Protein AF-A0A3L7AC80-F1 (afdb_monomer)

Foldseek 3Di:
DDDDDDDDDDDDDDPPPPPDPDPPPCVVVVVVVCVPCQADPVRHGPPPDDDPDPDCVCVVPPQAFDPQLVVQLVCLLVVNHDPLSNLVCQLFAWKWQWWAWDQADFDAPPVRDTDSPDRDGDRDWDQAPVRFTEGEMERGPVLVCVVPVRTDTDIDGLLVVLVVCVVVVGQWYWYSPPDSSIAIDGNLSSVCSNVVHRADQLQRDVVSVVLLVVLCPPPPQFDDWHWDQQCSSRRPPGFGIEIETEGEPDDDPVNVVVSVVSSVVSLCVDPCNVNRGRGYDYHYDYDD

Secondary structure (DSSP, 8-state):
-----------------------TT-HHHHHHHHTT--B-TTS-B-TT-------GGGTT--SPPPHHHHHHHHHHHTTSS-HHHHHHHHHHSEEEEEEEEE---EEEPTTS-EEE---EEEEPPEE-TTS-EEEEEBSSHHHHHHH-TT-EEEEEEHHHHHHHHHHTT-SEEEETTTSTT-EEEEHHHHHHHHTTPPP--TTT-HHHHHHHHHHHTT-TTEEEEEEEES-TTSSSSS-SEEEEEEE-TT--HHHHHHHHHHHHHHHHH-HHHHHH-S-EEEEEEE--

Radius of gyration: 33.2 Å; Cα contacts (8 Å, |Δi|>4): 431; chains: 1; bounding box: 83×42×127 Å

Structure (mmCIF, N/CA/C/O backbone):
data_AF-A0A3L7AC80-F1
#
_entry.id   AF-A0A3L7AC80-F1
#
loop_
_atom_site.group_PDB
_atom_site.id
_atom_site.type_symbol
_atom_site.label_atom_id
_atom_site.label_alt_id
_atom_site.label_comp_id
_atom_site.label_asym_id
_atom_site.label_entity_id
_atom_site.label_seq_id
_atom_site.pdbx_PDB_ins_code
_atom_site.Cartn_x
_atom_site.Cartn_y
_atom_site.Cartn_z
_atom_site.occupancy
_atom_site.B_iso_or_equiv
_atom_site.auth_seq_id
_atom_site.auth_comp_id
_atom_site.auth_asym_id
_atom_site.auth_atom_id
_atom_site.pdbx_PDB_model_num
ATOM 1 N N . MET A 1 1 ? 39.416 13.971 -93.926 1.00 36.38 1 MET A N 1
ATOM 2 C CA . MET A 1 1 ? 40.242 15.170 -93.686 1.00 36.38 1 MET A CA 1
ATOM 3 C C . MET A 1 1 ? 40.205 15.420 -92.186 1.00 36.38 1 MET A C 1
ATOM 5 O O . MET A 1 1 ? 39.154 15.810 -91.711 1.00 36.38 1 MET A O 1
ATOM 9 N N . THR A 1 2 ? 41.207 15.096 -91.372 1.00 37.62 2 THR A N 1
ATOM 10 C CA . THR A 1 2 ? 42.610 14.741 -91.648 1.00 37.62 2 THR A CA 1
ATOM 11 C C . THR A 1 2 ? 43.189 14.071 -90.377 1.00 37.62 2 THR A C 1
ATOM 13 O O . THR A 1 2 ? 42.918 14.576 -89.296 1.00 37.62 2 THR A O 1
ATOM 16 N N . GLU A 1 3 ? 43.870 12.922 -90.561 1.00 34.59 3 GLU A N 1
ATOM 17 C CA . GLU A 1 3 ? 45.013 12.276 -89.835 1.00 34.59 3 GLU A CA 1
ATOM 18 C C . GLU A 1 3 ? 45.054 12.252 -88.281 1.00 34.59 3 GLU A C 1
ATOM 20 O O . GLU A 1 3 ? 44.856 13.271 -87.639 1.00 34.59 3 GLU A O 1
ATOM 25 N N . HIS A 1 4 ? 45.235 11.145 -87.534 1.00 32.84 4 HIS A N 1
ATOM 26 C CA . HIS A 1 4 ? 46.109 9.940 -87.571 1.00 32.84 4 HIS A CA 1
ATOM 27 C C . HIS A 1 4 ? 47.602 10.169 -87.192 1.00 32.84 4 HIS A C 1
ATOM 29 O O . HIS A 1 4 ? 48.405 10.389 -88.085 1.00 32.84 4 HIS A O 1
ATOM 35 N N . THR A 1 5 ? 47.906 10.057 -85.872 1.00 37.25 5 THR A N 1
ATOM 36 C CA . THR A 1 5 ? 49.032 9.348 -85.153 1.00 37.25 5 THR A CA 1
ATOM 37 C C . THR A 1 5 ? 50.514 9.519 -85.586 1.00 37.25 5 THR A C 1
ATOM 39 O O . THR A 1 5 ? 50.761 10.054 -86.657 1.00 37.25 5 THR A O 1
ATOM 42 N N . PRO A 1 6 ? 51.548 8.960 -84.886 1.00 55.88 6 PRO A N 1
ATOM 43 C CA . PRO A 1 6 ? 51.758 8.540 -83.471 1.00 55.88 6 PRO A CA 1
ATOM 44 C C . PRO A 1 6 ? 53.151 8.960 -82.883 1.00 55.88 6 PRO A C 1
ATOM 46 O O . PRO A 1 6 ? 54.027 9.375 -83.633 1.00 55.88 6 PRO A O 1
ATOM 49 N N . ASN A 1 7 ? 53.406 8.777 -81.571 1.00 32.59 7 ASN A N 1
ATOM 50 C CA . ASN A 1 7 ? 54.601 8.056 -81.054 1.00 32.59 7 ASN A CA 1
ATOM 51 C C . ASN A 1 7 ? 54.624 7.925 -79.510 1.00 32.59 7 ASN A C 1
ATOM 53 O O . ASN A 1 7 ? 54.640 8.922 -78.793 1.00 32.59 7 ASN A O 1
ATOM 57 N N . ASP A 1 8 ? 54.682 6.675 -79.046 1.00 39.09 8 ASP A N 1
ATOM 58 C CA . ASP A 1 8 ? 55.269 6.190 -77.773 1.00 39.09 8 ASP A CA 1
ATOM 59 C C . ASP A 1 8 ? 56.814 6.044 -77.988 1.00 39.09 8 ASP A C 1
ATOM 61 O O . ASP A 1 8 ? 57.225 6.245 -79.138 1.00 39.09 8 ASP A O 1
ATOM 65 N N . PRO A 1 9 ? 57.718 5.631 -77.055 1.00 48.25 9 PRO A N 1
ATOM 66 C CA . PRO A 1 9 ? 57.571 5.200 -75.653 1.00 48.25 9 PRO A CA 1
ATOM 67 C C . PRO A 1 9 ? 58.663 5.734 -74.677 1.00 48.25 9 PRO A C 1
ATOM 69 O O . PRO A 1 9 ? 59.663 6.301 -75.100 1.00 48.25 9 PRO A O 1
ATOM 72 N N . HIS A 1 10 ? 58.497 5.529 -73.360 1.00 31.22 10 HIS A N 1
ATOM 73 C CA . HIS A 1 10 ? 59.519 4.984 -72.430 1.00 31.22 10 HIS A CA 1
ATOM 74 C C . HIS A 1 10 ? 59.097 5.100 -70.945 1.00 31.22 10 HIS A C 1
ATOM 76 O O . HIS A 1 10 ? 59.025 6.181 -70.376 1.00 31.22 10 HIS A O 1
ATOM 82 N N . ALA A 1 11 ? 58.868 3.925 -70.346 1.00 33.91 11 ALA A N 1
ATOM 83 C CA . ALA A 1 11 ? 59.250 3.467 -69.003 1.00 33.91 11 ALA A CA 1
ATOM 84 C C . ALA A 1 11 ? 59.283 4.461 -67.816 1.00 33.91 11 ALA A C 1
ATOM 86 O O . ALA A 1 11 ? 60.175 5.290 -67.707 1.00 33.91 11 ALA A O 1
ATOM 87 N N . HIS A 1 12 ? 58.458 4.200 -66.797 1.00 34.38 12 HIS A N 1
ATOM 88 C CA . HIS A 1 12 ? 58.916 3.477 -65.600 1.00 34.38 12 HIS A CA 1
ATOM 89 C C . HIS A 1 12 ? 57.726 3.120 -64.701 1.00 34.38 12 HIS A C 1
ATOM 91 O O . HIS A 1 12 ? 57.021 3.986 -64.191 1.00 34.38 12 HIS A O 1
ATOM 97 N N . GLY A 1 13 ? 57.520 1.817 -64.501 1.00 43.16 13 GLY A N 1
ATOM 98 C CA . GLY A 1 13 ? 56.654 1.311 -63.448 1.00 43.16 13 GLY A CA 1
ATOM 99 C C . GLY A 1 13 ? 57.267 1.617 -62.086 1.00 43.16 13 GLY A C 1
ATOM 100 O O . GLY A 1 13 ? 58.391 1.208 -61.804 1.00 43.16 13 GLY A O 1
ATOM 101 N N . ALA A 1 14 ? 56.511 2.311 -61.246 1.00 38.78 14 ALA A N 1
ATOM 102 C CA . ALA A 1 14 ? 56.711 2.314 -59.810 1.00 38.78 14 ALA A CA 1
ATOM 103 C C . ALA A 1 14 ? 55.496 1.607 -59.212 1.00 38.78 14 ALA A C 1
ATOM 105 O O . ALA A 1 14 ? 54.388 2.142 -59.213 1.00 38.78 14 ALA A O 1
ATOM 106 N N . GLY A 1 15 ? 55.701 0.364 -58.774 1.00 35.81 15 GLY A N 1
ATOM 107 C CA . GLY A 1 15 ? 54.738 -0.322 -57.930 1.00 35.81 15 GLY A CA 1
ATOM 108 C C . GLY A 1 15 ? 54.521 0.522 -56.683 1.00 35.81 15 GLY A C 1
ATOM 109 O O . GLY A 1 15 ? 55.461 0.780 -55.933 1.00 35.81 15 GLY A O 1
ATOM 110 N N . CYS A 1 16 ? 53.294 0.987 -56.480 1.00 34.41 16 CYS A N 1
ATOM 111 C CA . CYS A 1 16 ? 52.895 1.520 -55.194 1.00 34.41 16 CYS A CA 1
ATOM 112 C C . CYS A 1 16 ? 52.786 0.332 -54.240 1.00 34.41 16 CYS A C 1
ATOM 114 O O . CYS A 1 16 ? 51.741 -0.309 -54.158 1.00 34.41 16 CYS A O 1
ATOM 116 N N . ASP A 1 17 ? 53.883 0.032 -53.550 1.00 43.31 17 ASP A N 1
ATOM 117 C CA . ASP A 1 17 ? 53.873 -0.778 -52.341 1.00 43.31 17 ASP A CA 1
ATOM 118 C C . ASP A 1 17 ? 52.931 -0.084 -51.349 1.00 43.31 17 ASP A C 1
ATOM 120 O O . ASP A 1 17 ? 53.251 0.957 -50.769 1.00 43.31 17 ASP A O 1
ATOM 124 N N . HIS A 1 18 ? 51.697 -0.579 -51.247 1.00 41.56 18 HIS A N 1
ATOM 125 C CA . HIS A 1 18 ? 50.773 -0.180 -50.194 1.00 41.56 18 HIS A CA 1
ATOM 126 C C . HIS A 1 18 ? 51.260 -0.851 -48.916 1.00 41.56 18 HIS A C 1
ATOM 128 O O . HIS A 1 18 ? 50.701 -1.851 -48.466 1.00 41.56 18 HIS A O 1
ATOM 134 N N . GLY A 1 19 ? 52.343 -0.295 -48.366 1.00 42.69 19 GLY A N 1
ATOM 135 C CA . GLY A 1 19 ? 52.838 -0.631 -47.047 1.00 42.69 19 GLY A CA 1
ATOM 136 C C . GLY A 1 19 ? 51.660 -0.615 -46.085 1.00 42.69 19 GLY A C 1
ATOM 137 O O . GLY A 1 19 ? 50.973 0.398 -45.936 1.00 42.69 19 GLY A O 1
ATOM 138 N N . THR A 1 20 ? 51.387 -1.781 -45.507 1.00 56.47 20 THR A N 1
ATOM 139 C CA . THR A 1 20 ? 50.324 -1.992 -44.526 1.00 56.47 20 THR A CA 1
ATOM 140 C C . THR A 1 20 ? 50.342 -0.837 -43.518 1.00 56.47 20 THR A C 1
ATOM 142 O O . THR A 1 20 ? 51.410 -0.575 -42.958 1.00 56.47 20 THR A O 1
ATOM 145 N N . PRO A 1 21 ? 49.216 -0.135 -43.271 1.00 58.47 21 PRO A N 1
ATOM 146 C CA . PRO A 1 21 ? 49.204 0.939 -42.291 1.00 58.47 21 PRO A CA 1
ATOM 147 C C . PRO A 1 21 ? 49.684 0.371 -40.957 1.00 58.47 21 PRO A C 1
ATOM 149 O O . PRO A 1 21 ? 49.162 -0.655 -40.507 1.00 58.47 21 PRO A O 1
ATOM 152 N N . ALA A 1 22 ? 50.698 1.004 -40.364 1.00 61.78 22 ALA A N 1
ATOM 153 C CA . ALA A 1 22 ? 51.173 0.640 -39.039 1.00 61.78 22 ALA A CA 1
ATOM 154 C C . ALA A 1 22 ? 49.979 0.628 -38.071 1.00 61.78 22 ALA A C 1
ATOM 156 O O . ALA A 1 22 ? 49.109 1.495 -38.147 1.00 61.78 22 ALA A O 1
ATOM 157 N N . ASP A 1 23 ? 49.930 -0.377 -37.198 1.00 58.03 23 ASP A N 1
ATOM 158 C CA . ASP A 1 23 ? 48.940 -0.527 -36.131 1.00 58.03 23 ASP A CA 1
ATOM 159 C C . ASP A 1 23 ? 49.570 -0.014 -34.824 1.00 58.03 23 ASP A C 1
ATOM 161 O O . ASP A 1 23 ? 50.080 -0.813 -34.037 1.00 58.03 23 ASP A O 1
ATOM 165 N N . PRO A 1 24 ? 49.629 1.316 -34.597 1.00 57.03 24 PRO A N 1
ATOM 166 C CA . PRO A 1 24 ? 50.360 1.907 -33.474 1.00 57.03 24 PRO A CA 1
ATOM 167 C C . PRO A 1 24 ? 49.794 1.500 -32.110 1.00 57.03 24 PRO A C 1
ATOM 169 O O . PRO A 1 24 ? 50.447 1.694 -31.091 1.00 57.03 24 PRO A O 1
ATOM 172 N N . THR A 1 25 ? 48.582 0.945 -32.081 1.00 63.84 25 THR A N 1
ATOM 173 C CA . THR A 1 25 ? 47.874 0.542 -30.862 1.00 63.84 25 THR A CA 1
ATOM 174 C C . THR A 1 25 ? 47.861 -0.981 -30.668 1.00 63.84 25 THR A C 1
ATOM 176 O O . THR A 1 25 ? 47.385 -1.459 -29.638 1.00 63.84 25 THR A O 1
ATOM 179 N N . GLY A 1 26 ? 48.371 -1.755 -31.637 1.00 62.44 26 GLY A N 1
ATOM 180 C CA . GLY A 1 26 ? 48.373 -3.221 -31.610 1.00 62.44 26 GLY A CA 1
ATOM 181 C C . GLY A 1 26 ? 46.971 -3.841 -31.596 1.00 62.44 26 GLY A C 1
ATOM 182 O O . GLY A 1 26 ? 46.802 -4.967 -31.123 1.00 62.44 26 GLY A O 1
ATOM 183 N N . ILE A 1 27 ? 45.948 -3.119 -32.060 1.00 68.25 27 ILE A N 1
ATOM 184 C CA . ILE A 1 27 ? 44.550 -3.566 -32.005 1.00 68.25 27 ILE A CA 1
ATOM 185 C C . ILE A 1 27 ? 44.343 -4.796 -32.889 1.00 68.25 27 ILE A C 1
ATOM 187 O O . ILE A 1 27 ? 43.676 -5.735 -32.465 1.00 68.25 27 ILE A O 1
ATOM 191 N N . ARG A 1 28 ? 44.957 -4.858 -34.075 1.00 69.75 28 ARG A N 1
ATOM 192 C CA . ARG A 1 28 ? 44.874 -6.035 -34.955 1.00 69.75 28 ARG A CA 1
ATOM 193 C C . ARG A 1 28 ? 45.568 -7.240 -34.336 1.00 69.75 28 ARG A C 1
ATOM 195 O O . ARG A 1 28 ? 45.041 -8.342 -34.428 1.00 69.75 28 ARG A O 1
ATOM 202 N N . ALA A 1 29 ? 46.698 -7.031 -33.661 1.00 68.06 29 ALA A N 1
ATOM 203 C CA . ALA A 1 29 ? 47.387 -8.092 -32.928 1.00 68.06 29 ALA A CA 1
ATOM 204 C C . ALA A 1 29 ? 46.554 -8.603 -31.736 1.00 68.06 29 ALA A C 1
ATOM 206 O O . ALA A 1 29 ? 46.477 -9.809 -31.520 1.00 68.06 29 ALA A O 1
ATOM 207 N N . ARG A 1 30 ? 45.866 -7.715 -31.003 1.00 63.97 30 ARG A N 1
ATOM 208 C CA . ARG A 1 30 ? 44.955 -8.094 -29.904 1.00 63.97 30 ARG A CA 1
ATOM 209 C C . ARG A 1 30 ? 43.691 -8.794 -30.404 1.00 63.97 30 ARG A C 1
ATOM 211 O O . ARG A 1 30 ? 43.281 -9.776 -29.801 1.00 63.97 30 ARG A O 1
ATOM 218 N N . ILE A 1 31 ? 43.107 -8.351 -31.518 1.00 67.44 31 ILE A N 1
ATOM 219 C CA . ILE A 1 31 ? 41.971 -9.030 -32.164 1.00 67.44 31 ILE A CA 1
ATOM 220 C C . ILE A 1 31 ? 42.392 -10.416 -32.669 1.00 67.44 31 ILE A C 1
ATOM 222 O O . ILE A 1 31 ? 41.667 -11.385 -32.465 1.00 67.44 31 ILE A O 1
ATOM 226 N N . ALA A 1 32 ? 43.582 -10.542 -33.263 1.00 68.38 32 ALA A N 1
ATOM 227 C CA . ALA A 1 32 ? 44.125 -11.836 -33.669 1.00 68.38 32 ALA A CA 1
ATOM 228 C C . ALA A 1 32 ? 44.400 -12.757 -32.466 1.00 68.38 32 ALA A C 1
ATOM 230 O O . ALA A 1 32 ? 44.138 -13.952 -32.548 1.00 68.38 32 ALA A O 1
ATOM 231 N N . ALA A 1 33 ? 44.860 -12.213 -31.334 1.00 62.38 33 ALA A N 1
ATOM 232 C CA . ALA A 1 33 ? 45.034 -12.970 -30.093 1.00 62.38 33 ALA A CA 1
ATOM 233 C C . ALA A 1 33 ? 43.696 -13.450 -29.493 1.00 62.38 33 ALA A C 1
ATOM 235 O O . ALA A 1 33 ? 43.643 -14.513 -28.882 1.00 62.38 33 ALA A O 1
ATOM 236 N N . LEU A 1 34 ? 42.606 -12.705 -29.705 1.00 62.38 34 LEU A N 1
ATOM 237 C CA . LEU A 1 34 ? 41.250 -13.093 -29.299 1.00 62.38 34 LEU A CA 1
ATOM 238 C C . LEU A 1 34 ? 40.621 -14.148 -30.225 1.00 62.38 34 LEU A C 1
ATOM 240 O O . LEU A 1 34 ? 39.708 -14.853 -29.803 1.00 62.38 34 LEU A O 1
ATOM 244 N N . ALA A 1 35 ? 41.115 -14.297 -31.460 1.00 61.12 35 ALA A N 1
ATOM 245 C CA . ALA A 1 35 ? 40.581 -15.235 -32.454 1.00 61.12 35 ALA A CA 1
ATOM 246 C C . ALA A 1 35 ? 40.768 -16.725 -32.086 1.00 61.12 35 ALA A C 1
ATOM 248 O O . ALA A 1 35 ? 40.273 -17.595 -32.797 1.00 61.12 35 ALA A O 1
ATOM 249 N N . GLY A 1 36 ? 41.454 -17.020 -30.977 1.00 62.56 36 GLY A N 1
ATOM 250 C CA . GLY A 1 36 ? 41.602 -18.357 -30.400 1.00 62.56 36 GLY A CA 1
ATOM 251 C C . GLY A 1 36 ? 41.078 -18.475 -28.969 1.00 62.56 36 GLY A C 1
ATOM 252 O O . GLY A 1 36 ? 41.436 -19.429 -28.285 1.00 62.56 36 GLY A O 1
ATOM 253 N N . ASN A 1 37 ? 40.278 -17.517 -28.486 1.00 73.75 37 ASN A N 1
ATOM 254 C CA . ASN A 1 37 ? 39.756 -17.555 -27.123 1.00 73.75 37 ASN A CA 1
ATOM 255 C C . ASN A 1 37 ? 38.645 -18.611 -26.988 1.00 73.75 37 ASN A C 1
ATOM 257 O O . ASN A 1 37 ? 37.460 -18.296 -27.052 1.00 73.75 37 ASN A O 1
ATOM 261 N N . THR A 1 38 ? 39.033 -19.880 -26.848 1.00 79.88 38 THR A N 1
ATOM 262 C CA . THR A 1 38 ? 38.129 -21.039 -26.751 1.00 79.88 38 THR A CA 1
ATOM 263 C C . THR A 1 38 ? 37.674 -21.341 -25.323 1.00 79.88 38 THR A C 1
ATOM 265 O O . THR A 1 38 ? 36.846 -22.234 -25.138 1.00 79.88 38 THR A O 1
ATOM 268 N N . ALA A 1 39 ? 38.171 -20.596 -24.332 1.00 79.50 39 ALA A N 1
ATOM 269 C CA . ALA A 1 39 ? 37.822 -20.748 -22.926 1.00 79.50 39 ALA A CA 1
ATOM 270 C C . ALA A 1 39 ? 37.653 -19.395 -22.205 1.00 79.50 39 ALA A C 1
ATOM 272 O O . ALA A 1 39 ? 38.050 -18.352 -22.728 1.00 79.50 39 ALA A O 1
ATOM 273 N N . ASP A 1 40 ? 37.012 -19.397 -21.035 1.00 80.12 40 ASP A N 1
ATOM 274 C CA . ASP A 1 40 ? 36.922 -18.230 -20.152 1.00 80.12 40 ASP A CA 1
ATOM 275 C C . ASP A 1 40 ? 38.211 -18.021 -19.333 1.00 80.12 40 ASP A C 1
ATOM 277 O O . ASP A 1 40 ? 39.173 -18.780 -19.434 1.00 80.12 40 ASP A O 1
ATOM 281 N N . SER A 1 41 ? 38.251 -16.971 -18.507 1.00 76.31 41 SER A N 1
ATOM 282 C CA . SER A 1 41 ? 39.407 -16.649 -17.655 1.00 76.31 41 SER A CA 1
ATOM 283 C C . SER A 1 41 ? 39.703 -17.686 -16.561 1.00 76.31 41 SER A C 1
ATOM 285 O O . SER A 1 41 ? 40.664 -17.510 -15.815 1.00 76.31 41 SER A O 1
ATOM 287 N N . ALA A 1 42 ? 38.878 -18.729 -16.437 1.00 71.75 42 ALA A N 1
ATOM 288 C CA . ALA A 1 42 ? 39.074 -19.877 -15.561 1.00 71.75 42 ALA A CA 1
ATOM 289 C C . ALA A 1 42 ? 39.357 -21.173 -16.357 1.00 71.75 42 ALA A C 1
ATOM 291 O O . ALA A 1 42 ? 39.152 -22.269 -15.831 1.00 71.75 42 ALA A O 1
ATOM 292 N N . ASP A 1 43 ? 39.813 -21.049 -17.613 1.00 73.12 43 ASP A N 1
ATOM 293 C CA . ASP A 1 43 ? 40.154 -22.142 -18.537 1.00 73.12 43 ASP A CA 1
ATOM 294 C C . ASP A 1 43 ? 38.981 -23.071 -18.895 1.00 73.12 43 ASP A C 1
ATOM 296 O O . ASP A 1 43 ? 39.172 -24.195 -19.368 1.00 73.12 43 ASP A O 1
ATOM 300 N N . GLN A 1 44 ? 37.739 -22.617 -18.719 1.00 74.75 44 GLN A N 1
ATOM 301 C CA . GLN A 1 44 ? 36.575 -23.419 -19.071 1.00 74.75 44 GLN A CA 1
ATOM 302 C C . GLN A 1 44 ? 36.121 -23.161 -20.506 1.00 74.75 44 GLN A C 1
ATOM 304 O O . GLN A 1 44 ? 35.905 -22.019 -20.906 1.00 74.75 44 GLN A O 1
ATOM 309 N N . THR A 1 45 ? 35.898 -24.227 -21.271 1.00 83.81 45 THR A N 1
ATOM 310 C CA . THR A 1 45 ? 35.567 -24.149 -22.698 1.00 83.81 45 THR A CA 1
ATOM 311 C C . THR A 1 45 ? 34.223 -23.468 -22.974 1.00 83.81 45 THR A C 1
ATOM 313 O O . THR A 1 45 ? 33.228 -23.750 -22.304 1.00 83.81 45 THR A O 1
ATOM 316 N N . TRP A 1 46 ? 34.160 -22.638 -24.023 1.00 74.12 46 TRP A N 1
ATOM 317 C CA . TRP A 1 46 ? 32.898 -22.062 -24.521 1.00 74.12 46 TRP A CA 1
ATOM 318 C C . TRP A 1 46 ? 32.008 -23.085 -25.236 1.00 74.12 46 TRP A C 1
ATOM 320 O O . TRP A 1 46 ? 30.798 -22.893 -25.333 1.00 74.12 46 TRP A O 1
ATOM 330 N N . GLU A 1 47 ? 32.600 -24.159 -25.758 1.00 79.38 47 GLU A N 1
ATOM 331 C CA . GLU A 1 47 ? 31.900 -25.188 -26.525 1.00 79.38 47 GLU A CA 1
ATOM 332 C C . GLU A 1 47 ? 30.762 -25.825 -25.711 1.00 79.38 47 GLU A C 1
ATOM 334 O O . GLU A 1 47 ? 30.933 -26.197 -24.551 1.00 79.38 47 GLU A O 1
ATOM 339 N N . GLY A 1 48 ? 29.570 -25.908 -26.309 1.00 71.50 48 GLY A N 1
ATOM 340 C CA . GLY A 1 48 ? 28.373 -26.463 -25.666 1.00 71.50 48 GLY A CA 1
ATOM 341 C C . GLY A 1 48 ? 27.711 -25.556 -24.621 1.00 71.50 48 GLY A C 1
ATOM 342 O O . GLY A 1 48 ? 26.621 -25.881 -24.146 1.00 71.50 48 GLY A O 1
ATOM 343 N N . ARG A 1 49 ? 28.299 -24.398 -24.286 1.00 76.06 49 ARG A N 1
ATOM 344 C CA . ARG A 1 49 ? 27.629 -23.397 -23.451 1.00 76.06 49 ARG A CA 1
ATOM 345 C C . ARG A 1 49 ? 26.579 -22.681 -24.283 1.00 76.06 49 ARG A C 1
ATOM 347 O O . ARG A 1 49 ? 26.887 -21.993 -25.250 1.00 76.06 49 ARG A O 1
ATOM 354 N N . THR A 1 50 ? 25.329 -22.827 -23.874 1.00 60.91 50 THR A N 1
ATOM 355 C CA . THR A 1 50 ? 24.229 -22.037 -24.418 1.00 60.91 50 THR A CA 1
ATOM 356 C C . THR A 1 50 ? 23.800 -21.089 -23.315 1.00 60.91 50 THR A C 1
ATOM 358 O O . THR A 1 50 ? 23.359 -21.541 -22.260 1.00 60.91 50 THR A O 1
ATOM 361 N N . PHE A 1 51 ? 23.938 -19.783 -23.526 1.00 57.97 51 PHE A N 1
ATOM 362 C CA . PHE A 1 51 ? 23.204 -18.836 -22.699 1.00 57.97 51 PHE A CA 1
ATOM 363 C C . PHE A 1 51 ? 21.756 -18.941 -23.158 1.00 57.97 51 PHE A C 1
ATOM 365 O O . PHE A 1 51 ? 21.448 -18.600 -24.301 1.00 57.97 51 PHE A O 1
ATOM 372 N N . GLN A 1 52 ? 20.875 -19.479 -22.314 1.00 49.81 52 GLN A N 1
ATOM 373 C CA . GLN A 1 52 ? 19.454 -19.241 -22.515 1.00 49.81 52 GLN A CA 1
ATOM 374 C C . GLN A 1 52 ? 19.288 -17.727 -22.423 1.00 49.81 52 GLN A C 1
ATOM 376 O O . GLN A 1 52 ? 19.409 -17.156 -21.338 1.00 49.81 52 GLN A O 1
ATOM 381 N N . ALA A 1 53 ? 19.133 -17.071 -23.576 1.00 51.59 53 ALA A N 1
ATOM 382 C CA . ALA A 1 53 ? 18.715 -15.683 -23.607 1.00 51.59 53 ALA A CA 1
ATOM 383 C C . ALA A 1 53 ? 17.478 -15.588 -22.711 1.00 51.59 53 ALA A C 1
ATOM 385 O O . ALA A 1 53 ? 16.607 -16.461 -22.761 1.00 51.59 53 ALA A O 1
ATOM 386 N N . HIS A 1 54 ? 17.490 -14.601 -21.821 1.00 53.69 54 HIS A N 1
ATOM 387 C CA . HIS A 1 54 ? 16.417 -14.363 -20.871 1.00 53.69 54 HIS A CA 1
ATOM 388 C C . HIS A 1 54 ? 15.059 -14.363 -21.578 1.00 53.69 54 HIS A C 1
ATOM 390 O O . HIS A 1 54 ? 14.979 -14.073 -22.769 1.00 53.69 54 HIS A O 1
ATOM 396 N N . ASP A 1 55 ? 14.024 -14.723 -20.826 1.00 55.34 55 ASP A N 1
ATOM 397 C CA . ASP A 1 55 ? 12.618 -14.758 -21.226 1.00 55.34 55 ASP A CA 1
ATOM 398 C C . ASP A 1 55 ? 12.295 -13.691 -22.302 1.00 55.34 55 ASP A C 1
ATOM 400 O O . ASP A 1 55 ? 12.223 -12.497 -22.009 1.00 55.34 55 ASP A O 1
ATOM 404 N N . ASN A 1 56 ? 12.141 -14.100 -23.572 1.00 61.44 56 ASN A N 1
ATOM 405 C CA . ASN A 1 56 ? 11.873 -13.188 -24.701 1.00 61.44 56 ASN A CA 1
ATOM 406 C C . ASN A 1 56 ? 10.472 -12.545 -24.619 1.00 61.44 56 ASN A C 1
ATOM 408 O O . ASN A 1 56 ? 10.060 -11.846 -25.544 1.00 61.44 56 ASN A O 1
ATOM 412 N N . ALA A 1 57 ? 9.733 -12.786 -23.531 1.00 70.94 57 ALA A N 1
ATOM 413 C CA . ALA A 1 57 ? 8.391 -12.278 -23.274 1.00 70.94 57 ALA A CA 1
ATOM 414 C C . ALA A 1 57 ? 8.267 -10.752 -23.448 1.00 70.94 57 ALA A C 1
ATOM 416 O O . ALA A 1 57 ? 7.195 -10.273 -23.807 1.00 70.94 57 ALA A O 1
ATOM 417 N N . TYR A 1 58 ? 9.361 -10.006 -23.252 1.00 74.56 58 TYR A N 1
ATOM 418 C CA . TYR A 1 58 ? 9.399 -8.541 -23.342 1.00 74.56 58 TYR A CA 1
ATOM 419 C C . TYR A 1 58 ? 10.323 -8.010 -24.451 1.00 74.56 58 TYR A C 1
ATOM 421 O O . TYR A 1 58 ? 10.721 -6.853 -24.413 1.00 74.56 58 TYR A O 1
ATOM 429 N N . ALA A 1 59 ? 10.695 -8.829 -25.441 1.00 72.06 59 ALA A N 1
ATOM 430 C CA . ALA A 1 59 ? 11.638 -8.412 -26.488 1.00 72.06 59 ALA A CA 1
ATOM 431 C C . ALA A 1 59 ? 11.116 -7.256 -27.372 1.00 72.06 59 ALA A C 1
ATOM 433 O O . ALA A 1 59 ? 11.908 -6.451 -27.853 1.00 72.06 59 ALA A O 1
ATOM 434 N N . GLU A 1 60 ? 9.795 -7.166 -27.549 1.00 78.25 60 GLU A N 1
ATOM 435 C CA . GLU A 1 60 ? 9.109 -6.119 -28.325 1.00 78.25 60 GLU A CA 1
ATOM 436 C C . GLU A 1 60 ? 8.524 -5.006 -27.431 1.00 78.25 60 GLU A C 1
ATOM 438 O O . GLU A 1 60 ? 7.719 -4.197 -27.890 1.00 78.25 60 GLU A O 1
ATOM 443 N N . ASP A 1 61 ? 8.875 -4.984 -26.142 1.00 85.31 61 ASP A N 1
ATOM 444 C CA . ASP A 1 61 ? 8.433 -3.940 -25.219 1.00 85.31 61 ASP A CA 1
ATOM 445 C C . ASP A 1 61 ? 9.108 -2.602 -25.557 1.00 85.31 61 ASP A C 1
ATOM 447 O O . ASP A 1 61 ? 10.334 -2.478 -25.547 1.00 85.31 61 ASP A O 1
ATOM 451 N N . ASP A 1 62 ? 8.297 -1.582 -25.838 1.00 91.62 62 ASP A N 1
ATOM 452 C CA . ASP A 1 62 ? 8.762 -0.228 -26.152 1.00 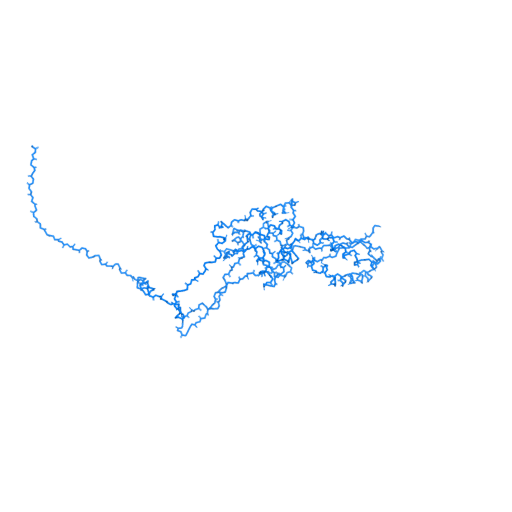91.62 62 ASP A CA 1
ATOM 453 C C . ASP A 1 62 ? 9.135 0.586 -24.898 1.00 91.62 62 ASP A C 1
ATOM 455 O O . ASP A 1 62 ? 9.602 1.726 -24.997 1.00 91.62 62 ASP A O 1
ATOM 459 N N . GLY A 1 63 ? 8.946 0.000 -23.710 1.00 93.88 63 GLY A N 1
ATOM 460 C CA . GLY A 1 63 ? 9.258 0.602 -22.421 1.00 93.88 63 GLY A CA 1
ATOM 461 C C . GLY A 1 63 ? 8.243 1.651 -21.964 1.00 93.88 63 GLY A C 1
ATOM 462 O O . GLY A 1 63 ? 8.482 2.327 -20.953 1.00 93.88 63 GLY A O 1
ATOM 463 N N . SER A 1 64 ? 7.127 1.817 -22.680 1.00 96.69 64 SER A N 1
ATOM 464 C CA . SER A 1 64 ? 6.018 2.680 -22.278 1.00 96.69 64 SER A CA 1
ATOM 465 C C . SER A 1 64 ? 5.175 2.040 -21.169 1.00 96.69 64 SER A C 1
ATOM 467 O O . SER A 1 64 ? 5.238 0.835 -20.915 1.00 96.69 64 SER A O 1
ATOM 469 N N . ALA A 1 65 ? 4.416 2.868 -20.446 1.00 97.25 65 ALA A N 1
ATOM 470 C CA . ALA A 1 65 ? 3.553 2.385 -19.372 1.00 97.25 65 ALA A CA 1
ATOM 471 C C . ALA A 1 65 ? 2.412 1.520 -19.937 1.00 97.25 65 ALA A C 1
ATOM 473 O O . ALA A 1 65 ? 1.748 1.962 -20.880 1.00 97.25 65 ALA A O 1
ATOM 474 N N . PRO A 1 66 ? 2.120 0.338 -19.354 1.00 97.38 66 PRO A N 1
ATOM 475 C CA . PRO A 1 66 ? 0.972 -0.463 -19.762 1.00 97.38 66 PRO A CA 1
ATOM 476 C C . PRO A 1 66 ? -0.319 0.354 -19.663 1.00 97.38 66 PRO A C 1
ATOM 478 O O . PRO A 1 66 ? -0.581 0.987 -18.639 1.00 97.38 66 PRO A O 1
ATOM 481 N N . ALA A 1 67 ? -1.126 0.344 -20.727 1.00 96.75 67 ALA A N 1
ATOM 482 C CA . ALA A 1 67 ? -2.257 1.262 -20.875 1.00 96.75 67 ALA A CA 1
ATOM 483 C C . ALA A 1 67 ? -3.282 1.159 -19.732 1.00 96.75 67 ALA A C 1
ATOM 485 O O . ALA A 1 67 ? -3.768 2.182 -19.253 1.00 96.75 67 ALA A O 1
ATOM 486 N N . GLU A 1 68 ? -3.582 -0.060 -19.274 1.00 97.75 68 GLU A N 1
ATOM 487 C CA . GLU A 1 68 ? -4.533 -0.298 -18.180 1.00 97.75 68 GLU A CA 1
ATOM 488 C C . GLU A 1 68 ? -4.021 0.247 -16.841 1.00 97.75 68 GLU A C 1
ATOM 490 O O . GLU A 1 68 ? -4.765 0.921 -16.129 1.00 97.75 68 GLU A O 1
ATOM 495 N N . LEU A 1 69 ? -2.735 0.040 -16.531 1.00 98.44 69 LEU A N 1
ATOM 496 C CA . LEU A 1 69 ? -2.111 0.564 -15.315 1.00 98.44 69 LEU A CA 1
ATOM 497 C C . LEU A 1 69 ? -2.035 2.095 -15.340 1.00 98.44 69 LEU A C 1
ATOM 499 O O . LEU A 1 69 ? -2.432 2.748 -14.374 1.00 98.44 69 LEU A O 1
ATOM 503 N N . ALA A 1 70 ? -1.603 2.669 -16.465 1.00 97.94 70 ALA A N 1
ATOM 504 C CA . ALA A 1 70 ? -1.530 4.116 -16.638 1.00 97.94 70 ALA A CA 1
ATOM 505 C C . ALA A 1 70 ? -2.913 4.778 -16.502 1.00 97.94 70 ALA A C 1
ATOM 507 O O . ALA A 1 70 ? -3.043 5.848 -15.903 1.00 97.94 70 ALA A O 1
ATOM 508 N N . GLU A 1 71 ? -3.964 4.150 -17.034 1.00 98.31 71 GLU A N 1
ATOM 509 C CA . GLU A 1 71 ? -5.334 4.634 -16.876 1.00 98.31 71 GLU A CA 1
ATOM 510 C C . GLU A 1 71 ? -5.819 4.539 -15.428 1.00 98.31 71 GLU A C 1
ATOM 512 O O . GLU A 1 71 ? -6.356 5.517 -14.903 1.00 98.31 71 GLU A O 1
ATOM 517 N N . ALA A 1 72 ? -5.584 3.407 -14.758 1.00 98.44 72 ALA A N 1
ATOM 518 C CA . ALA A 1 72 ? -5.950 3.228 -13.357 1.00 98.44 72 ALA A CA 1
ATOM 519 C C . ALA A 1 72 ? -5.277 4.279 -12.457 1.00 98.44 72 ALA A C 1
ATOM 521 O O . ALA A 1 72 ? -5.963 4.932 -11.666 1.00 98.44 72 ALA A O 1
ATOM 522 N N . GLN A 1 73 ? -3.970 4.520 -12.630 1.00 98.25 73 GLN A N 1
ATOM 523 C CA . GLN A 1 73 ? -3.232 5.553 -11.891 1.00 98.25 73 GLN A CA 1
ATOM 524 C C . GLN A 1 73 ? -3.803 6.955 -12.138 1.00 98.25 73 GLN A C 1
ATOM 526 O O . GLN A 1 73 ? -4.000 7.713 -11.187 1.00 98.25 73 GLN A O 1
ATOM 531 N N . ARG A 1 74 ? -4.102 7.312 -13.397 1.00 98.19 74 ARG A N 1
ATOM 532 C CA . ARG A 1 74 ? -4.677 8.628 -13.733 1.00 98.19 74 ARG A CA 1
ATOM 533 C C . ARG A 1 74 ? -6.050 8.831 -13.105 1.00 98.19 74 ARG A C 1
ATOM 535 O O . ARG A 1 74 ? -6.283 9.875 -12.500 1.00 98.19 74 ARG A O 1
ATOM 542 N N . ARG A 1 75 ? -6.943 7.845 -13.221 1.00 98.31 75 ARG A N 1
ATOM 543 C CA . ARG A 1 75 ? -8.289 7.919 -12.638 1.00 98.31 75 ARG A CA 1
ATOM 544 C C . ARG A 1 75 ? -8.239 7.997 -11.121 1.00 98.31 75 ARG A C 1
ATOM 546 O O . ARG A 1 75 ? -8.957 8.804 -10.539 1.00 98.31 75 ARG A O 1
ATOM 553 N N . PHE A 1 76 ? -7.376 7.207 -10.483 1.00 98.06 76 PHE A N 1
ATOM 554 C CA . PHE A 1 76 ? -7.177 7.274 -9.039 1.00 98.06 76 PHE A CA 1
ATOM 555 C C . PHE A 1 76 ? -6.664 8.653 -8.602 1.00 98.06 76 PHE A C 1
ATOM 557 O O . PHE A 1 76 ? -7.265 9.279 -7.733 1.00 98.06 76 PHE A O 1
ATOM 564 N N . ALA A 1 77 ? -5.632 9.187 -9.266 1.00 96.50 77 ALA A N 1
ATOM 565 C CA . ALA A 1 77 ? -5.098 10.520 -8.978 1.00 96.50 77 ALA A CA 1
ATOM 566 C C . ALA A 1 77 ? -6.127 11.651 -9.194 1.00 96.50 77 ALA A C 1
ATOM 568 O O . ALA A 1 77 ? -6.066 12.673 -8.512 1.00 96.50 77 ALA A O 1
ATOM 569 N N . ALA A 1 78 ? -7.079 11.469 -10.115 1.00 96.81 78 ALA A N 1
ATOM 570 C CA . ALA A 1 78 ? -8.182 12.399 -10.361 1.00 96.81 78 ALA A CA 1
ATOM 571 C C . ALA A 1 78 ? -9.374 12.237 -9.392 1.00 96.81 78 ALA A C 1
ATOM 573 O O . ALA A 1 78 ? -10.294 13.052 -9.425 1.00 96.81 78 ALA A O 1
ATOM 574 N N . GLY A 1 79 ? -9.386 11.208 -8.534 1.00 96.31 79 GLY A N 1
ATOM 575 C CA . GLY A 1 79 ? -10.533 10.879 -7.675 1.00 96.31 79 GLY A CA 1
ATOM 576 C C . GLY A 1 79 ? -11.710 10.225 -8.414 1.00 96.31 79 GLY A C 1
ATOM 577 O O . GLY A 1 79 ? -12.820 10.172 -7.893 1.00 96.31 79 GLY A O 1
ATOM 578 N N . GLU A 1 80 ? -11.478 9.725 -9.628 1.00 97.25 80 GLU A N 1
ATOM 579 C CA . GLU A 1 80 ? -12.462 9.087 -10.519 1.00 97.25 80 GLU A CA 1
ATOM 580 C C . GLU A 1 80 ? -12.278 7.556 -10.603 1.00 97.25 80 GLU A C 1
ATOM 582 O O . GLU A 1 80 ? -12.913 6.865 -11.414 1.00 97.25 80 GLU A O 1
ATOM 587 N N . GLY A 1 81 ? -11.357 7.024 -9.799 1.00 96.69 81 GLY A N 1
ATOM 588 C CA . GLY A 1 81 ? -10.997 5.615 -9.699 1.00 96.69 81 GLY A CA 1
ATOM 589 C C . GLY A 1 81 ? -10.769 5.195 -8.249 1.00 96.69 81 GLY A C 1
ATOM 590 O O . GLY A 1 81 ? -10.979 5.975 -7.322 1.00 96.69 81 GLY A O 1
ATOM 591 N N . SER A 1 82 ? -10.339 3.953 -8.059 1.00 97.38 82 SER A N 1
ATOM 592 C CA . SER A 1 82 ? -10.124 3.352 -6.743 1.00 97.38 82 SER A CA 1
ATOM 593 C C . SER A 1 82 ? -8.702 2.797 -6.624 1.00 97.38 82 SER A C 1
ATOM 595 O O . SER A 1 82 ? -8.050 2.527 -7.635 1.00 97.38 82 SER A O 1
ATOM 597 N N . ALA A 1 83 ? -8.213 2.643 -5.392 1.00 97.50 83 ALA A N 1
ATOM 598 C CA . ALA A 1 83 ? -6.903 2.045 -5.135 1.00 97.50 83 ALA A CA 1
ATOM 599 C C . ALA A 1 83 ? -6.887 0.577 -5.596 1.00 97.50 83 ALA A C 1
ATOM 601 O O . ALA A 1 83 ? -5.909 0.108 -6.167 1.00 97.50 83 ALA A O 1
ATOM 602 N N . GLU A 1 84 ? -8.009 -0.117 -5.420 1.00 98.06 84 GLU A N 1
ATOM 603 C CA . GLU A 1 84 ? -8.274 -1.483 -5.862 1.00 98.06 84 GLU A CA 1
ATOM 604 C C . GLU A 1 84 ? -8.021 -1.646 -7.365 1.00 98.06 84 GLU A C 1
ATOM 606 O O . GLU A 1 84 ? -7.304 -2.554 -7.771 1.00 98.06 84 GLU A O 1
ATOM 611 N N . ALA A 1 85 ? -8.511 -0.710 -8.186 1.00 98.19 85 ALA A N 1
ATOM 612 C CA . ALA A 1 85 ? -8.292 -0.747 -9.630 1.00 98.19 85 ALA A CA 1
ATOM 613 C C . ALA A 1 85 ? -6.808 -0.591 -10.009 1.00 98.19 85 ALA A C 1
ATOM 615 O O . ALA A 1 85 ? -6.357 -1.201 -10.977 1.00 98.19 85 ALA A O 1
ATOM 616 N N . VAL A 1 86 ? -6.038 0.200 -9.249 1.00 98.50 86 VAL A N 1
ATOM 617 C CA . VAL A 1 86 ? -4.582 0.318 -9.441 1.00 98.50 86 VAL A CA 1
ATOM 618 C C . VAL A 1 86 ? -3.890 -0.994 -9.076 1.00 98.50 86 VAL A C 1
ATOM 620 O O . VAL A 1 86 ? -3.048 -1.460 -9.839 1.00 98.50 86 VAL A O 1
ATOM 623 N N . ILE A 1 87 ? -4.264 -1.615 -7.952 1.00 98.44 87 ILE A N 1
ATOM 624 C CA . ILE A 1 87 ? -3.709 -2.901 -7.501 1.00 98.44 87 ILE A CA 1
ATOM 625 C C . ILE A 1 87 ? -4.006 -4.031 -8.495 1.00 98.44 87 ILE A C 1
ATOM 627 O O . ILE A 1 87 ? -3.114 -4.819 -8.816 1.00 98.44 87 ILE A O 1
ATOM 631 N N . ASP A 1 88 ? -5.225 -4.094 -9.026 1.00 97.94 88 ASP A N 1
ATOM 632 C CA . ASP A 1 88 ? -5.609 -5.117 -9.999 1.00 97.94 88 ASP A CA 1
ATOM 633 C C . ASP A 1 88 ? -4.872 -4.947 -11.333 1.00 97.94 88 ASP A C 1
ATOM 635 O O . ASP A 1 88 ? -4.343 -5.923 -11.870 1.00 97.94 88 ASP A O 1
ATOM 639 N N . ALA A 1 89 ? -4.752 -3.711 -11.832 1.00 98.12 89 ALA A N 1
ATOM 640 C CA . ALA A 1 89 ? -3.967 -3.426 -13.032 1.00 98.12 89 ALA A CA 1
ATOM 641 C C . ALA A 1 89 ? -2.470 -3.713 -12.818 1.00 98.12 89 ALA A C 1
ATOM 643 O O . ALA A 1 89 ? -1.809 -4.269 -13.692 1.00 98.12 89 ALA A O 1
ATOM 644 N N . PHE A 1 90 ? -1.933 -3.385 -11.640 1.00 98.44 90 PHE A N 1
ATOM 645 C CA . PHE A 1 90 ? -0.534 -3.626 -11.283 1.00 98.44 90 PHE A CA 1
ATOM 646 C C . PHE A 1 90 ? -0.171 -5.114 -11.309 1.00 98.44 90 PHE A C 1
ATOM 648 O O . PHE A 1 90 ? 0.902 -5.477 -11.783 1.00 98.44 90 PHE A O 1
ATOM 655 N N . ARG A 1 91 ? -1.066 -5.986 -10.828 1.00 96.81 91 ARG A N 1
ATOM 656 C CA . ARG A 1 91 ? -0.822 -7.430 -10.675 1.00 96.81 91 ARG A CA 1
ATOM 657 C C . ARG A 1 91 ? -0.354 -8.115 -11.959 1.00 96.81 91 ARG A C 1
ATOM 659 O O . ARG A 1 91 ? 0.528 -8.967 -11.902 1.00 96.81 91 ARG A O 1
ATOM 666 N N . SER A 1 92 ? -0.946 -7.750 -13.094 1.00 93.19 92 SER A N 1
ATOM 667 C CA . SER A 1 92 ? -0.662 -8.353 -14.405 1.00 93.19 92 SER A CA 1
ATOM 668 C C . SER A 1 92 ? 0.180 -7.462 -15.322 1.00 93.19 92 SER A C 1
ATOM 670 O O . SER A 1 92 ? 0.645 -7.916 -16.368 1.00 93.19 92 SER A O 1
ATOM 672 N N . ALA A 1 93 ? 0.395 -6.201 -14.939 1.00 96.38 93 ALA A N 1
ATOM 673 C CA . ALA A 1 93 ? 1.198 -5.269 -15.706 1.00 96.38 93 ALA A CA 1
ATOM 674 C C . ALA A 1 93 ? 2.657 -5.720 -15.771 1.00 96.38 93 ALA A C 1
ATOM 676 O O . ALA A 1 93 ? 3.238 -6.173 -14.785 1.00 96.38 93 ALA A O 1
ATOM 677 N N . ARG A 1 94 ? 3.285 -5.484 -16.925 1.00 95.69 94 ARG A N 1
ATOM 678 C CA . ARG A 1 94 ? 4.738 -5.404 -16.981 1.00 95.69 94 ARG A CA 1
ATOM 679 C C . ARG A 1 94 ? 5.187 -4.173 -16.193 1.00 95.69 94 ARG A C 1
ATOM 681 O O . ARG A 1 94 ? 4.785 -3.046 -16.477 1.00 95.69 94 ARG A O 1
ATOM 688 N N . LEU A 1 95 ? 6.090 -4.397 -15.257 1.00 97.56 95 LEU A N 1
ATOM 689 C CA . LEU A 1 95 ? 6.731 -3.412 -14.404 1.00 97.56 95 LEU A CA 1
ATOM 690 C C . LEU A 1 95 ? 8.245 -3.470 -14.600 1.00 97.56 95 LEU A C 1
ATOM 692 O O . LEU A 1 95 ? 8.767 -4.428 -15.166 1.00 97.56 95 LEU A O 1
ATOM 696 N N . LEU A 1 96 ? 8.948 -2.430 -14.166 1.00 96.75 96 LEU A N 1
ATOM 697 C CA . LEU A 1 96 ? 10.403 -2.338 -14.227 1.00 96.75 96 LEU A CA 1
ATOM 698 C C . LEU A 1 96 ? 10.954 -2.214 -12.811 1.00 96.75 96 LEU A C 1
ATOM 700 O O . LEU A 1 96 ? 10.698 -1.220 -12.128 1.00 96.75 96 LEU A O 1
ATOM 704 N N . ILE A 1 97 ? 11.733 -3.206 -12.394 1.00 94.50 97 ILE A N 1
ATOM 705 C CA . ILE A 1 97 ? 12.544 -3.125 -11.181 1.00 94.50 97 ILE A CA 1
ATOM 706 C C . ILE A 1 97 ? 13.862 -2.436 -11.566 1.00 94.50 97 ILE A C 1
ATOM 708 O O . ILE A 1 97 ? 14.531 -2.885 -12.506 1.00 94.50 97 ILE A O 1
ATOM 712 N N . PRO A 1 98 ? 14.245 -1.333 -10.903 1.00 92.69 98 PRO A N 1
ATOM 713 C CA . PRO A 1 98 ? 15.484 -0.637 -11.204 1.00 92.69 98 PRO A CA 1
ATOM 714 C C . PRO A 1 98 ? 16.682 -1.391 -10.617 1.00 92.69 98 PRO A C 1
ATOM 716 O O . PRO A 1 98 ? 16.808 -1.536 -9.403 1.00 92.69 98 PRO A O 1
ATOM 719 N N . LEU A 1 99 ? 17.625 -1.795 -11.465 1.00 89.00 99 LEU A N 1
ATOM 720 C CA . LEU A 1 99 ? 18.950 -2.219 -11.011 1.00 89.00 99 LEU A CA 1
ATOM 721 C C . LEU A 1 99 ? 19.944 -1.074 -11.149 1.00 89.00 99 LEU A C 1
ATOM 723 O O . LEU A 1 99 ? 20.015 -0.423 -12.193 1.00 89.00 99 LEU A O 1
ATOM 727 N N . VAL A 1 100 ? 20.766 -0.856 -10.128 1.00 80.94 100 VAL A N 1
ATOM 728 C CA . VAL A 1 100 ? 21.887 0.086 -10.197 1.00 80.94 100 VAL A CA 1
ATOM 729 C C . VAL A 1 100 ? 23.164 -0.659 -9.864 1.00 80.94 100 VAL A C 1
ATOM 731 O O . VAL A 1 100 ? 23.248 -1.369 -8.864 1.00 80.94 100 VAL A O 1
ATOM 734 N N . ALA A 1 101 ? 24.162 -0.495 -10.729 1.00 69.12 101 ALA A N 1
ATOM 735 C CA . ALA A 1 101 ? 25.489 -1.025 -10.477 1.00 69.12 101 ALA A CA 1
ATOM 736 C C . ALA A 1 101 ? 26.094 -0.300 -9.271 1.00 69.12 101 ALA A C 1
ATOM 738 O O . ALA A 1 101 ? 26.293 0.919 -9.310 1.00 69.12 101 ALA A O 1
ATOM 739 N N . HIS A 1 102 ? 26.390 -1.053 -8.218 1.00 58.81 102 HIS A N 1
ATOM 740 C CA . HIS A 1 102 ? 27.274 -0.595 -7.160 1.00 58.81 102 HIS A CA 1
ATOM 741 C C . HIS A 1 102 ? 28.701 -0.946 -7.579 1.00 58.81 102 HIS A C 1
ATOM 743 O O . HIS A 1 102 ? 28.967 -2.065 -8.012 1.00 58.81 102 HIS A O 1
ATOM 749 N N . ALA A 1 103 ? 29.619 0.018 -7.500 1.00 47.34 103 ALA A N 1
ATOM 750 C CA . ALA A 1 103 ? 31.031 -0.291 -7.681 1.00 47.34 103 ALA A CA 1
ATOM 751 C C . ALA A 1 103 ? 31.462 -1.184 -6.510 1.00 47.34 103 ALA A C 1
ATOM 753 O O . ALA A 1 103 ? 31.418 -0.737 -5.364 1.00 47.34 103 ALA A O 1
ATOM 754 N N . GLY A 1 104 ? 31.813 -2.438 -6.793 1.00 51.19 104 GLY A N 1
ATOM 755 C CA . GLY A 1 104 ? 32.371 -3.335 -5.789 1.00 51.19 104 GLY A CA 1
ATOM 756 C C . GLY A 1 104 ? 33.786 -2.938 -5.380 1.00 51.19 104 GLY A C 1
ATOM 757 O O . GLY A 1 104 ? 34.394 -2.020 -5.940 1.00 51.19 104 GLY A O 1
ATOM 758 N N . ASP A 1 105 ? 34.327 -3.659 -4.400 1.00 44.56 105 ASP A N 1
ATOM 759 C CA . ASP A 1 105 ? 35.713 -3.490 -3.972 1.00 44.56 105 ASP A CA 1
ATOM 760 C C . ASP A 1 105 ? 36.682 -3.781 -5.131 1.00 44.56 105 ASP A C 1
ATOM 762 O O . ASP A 1 105 ? 36.703 -4.873 -5.713 1.00 44.56 105 ASP A O 1
ATOM 766 N N . ILE A 1 106 ? 37.544 -2.808 -5.437 1.00 48.06 106 ILE A N 1
ATOM 767 C CA . ILE A 1 106 ? 38.677 -3.004 -6.343 1.00 48.06 106 ILE A CA 1
ATOM 768 C C . ILE A 1 106 ? 39.701 -3.867 -5.605 1.00 48.06 106 ILE A C 1
ATOM 770 O O . ILE A 1 106 ? 40.337 -3.441 -4.639 1.00 48.06 106 ILE A O 1
ATOM 774 N N . GLY A 1 107 ? 39.875 -5.105 -6.057 1.00 52.09 107 GLY A N 1
ATOM 775 C CA . GLY A 1 107 ? 40.962 -5.956 -5.602 1.00 52.09 107 GLY A CA 1
ATOM 776 C C . GLY A 1 107 ? 42.192 -5.786 -6.481 1.00 52.09 107 GLY A C 1
ATOM 777 O O . GLY A 1 107 ? 42.089 -5.474 -7.657 1.00 52.09 107 GLY A O 1
ATOM 778 N N . VAL A 1 108 ? 43.374 -6.077 -5.948 1.00 53.00 108 VAL A N 1
ATOM 779 C CA . VAL A 1 108 ? 44.589 -6.225 -6.763 1.00 53.00 108 VAL A CA 1
ATOM 780 C C . VAL A 1 108 ? 44.896 -7.719 -6.893 1.00 53.00 108 VAL A C 1
ATOM 782 O O . VAL A 1 108 ? 44.827 -8.451 -5.898 1.00 53.00 108 VAL A O 1
ATOM 785 N N . ASN A 1 109 ? 45.160 -8.214 -8.107 1.00 56.00 109 ASN A N 1
ATOM 786 C CA . ASN A 1 109 ? 45.620 -9.594 -8.301 1.00 56.00 109 ASN A CA 1
ATOM 787 C C . ASN A 1 109 ? 47.094 -9.753 -7.886 1.00 56.00 109 ASN A C 1
ATOM 789 O O . ASN A 1 109 ? 47.800 -8.780 -7.626 1.00 56.00 109 ASN A O 1
ATOM 793 N N . ALA A 1 110 ? 47.592 -10.991 -7.863 1.00 58.44 110 ALA A N 1
ATOM 794 C CA . ALA A 1 110 ? 48.988 -11.297 -7.529 1.00 58.44 110 ALA A CA 1
ATOM 795 C C . ALA A 1 110 ? 50.029 -10.639 -8.469 1.00 58.44 110 ALA A C 1
ATOM 797 O O . ALA A 1 110 ? 51.225 -10.689 -8.189 1.00 58.44 110 ALA A O 1
ATOM 798 N N . HIS A 1 111 ? 49.588 -10.016 -9.567 1.00 60.53 111 HIS A N 1
ATOM 799 C CA . HIS A 1 111 ? 50.416 -9.335 -10.561 1.00 60.53 111 HIS A CA 1
ATOM 800 C C . HIS A 1 111 ? 50.279 -7.805 -10.524 1.00 60.53 111 HIS A C 1
ATOM 802 O O . HIS A 1 111 ? 50.785 -7.130 -11.418 1.00 60.53 111 HIS A O 1
ATOM 808 N N . GLY A 1 112 ? 49.625 -7.241 -9.502 1.00 52.34 112 GLY A N 1
ATOM 809 C CA . GLY A 1 112 ? 49.510 -5.789 -9.343 1.00 52.34 112 GLY A CA 1
ATOM 810 C C . GLY A 1 112 ? 48.454 -5.131 -10.236 1.00 52.34 112 GLY A C 1
ATOM 811 O O . GLY A 1 112 ? 48.450 -3.910 -10.352 1.00 52.34 112 GLY A O 1
ATOM 812 N N . GLN A 1 113 ? 47.579 -5.907 -10.882 1.00 51.41 113 GLN A N 1
ATOM 813 C CA . GLN A 1 113 ? 46.494 -5.373 -11.708 1.00 51.41 113 GLN A CA 1
ATOM 814 C C . GLN A 1 113 ? 45.235 -5.195 -10.862 1.00 51.41 113 GLN A C 1
ATOM 816 O O . GLN A 1 113 ? 44.843 -6.116 -10.139 1.00 51.41 113 GLN A O 1
ATOM 821 N N . GLU A 1 114 ? 44.602 -4.028 -10.981 1.00 51.19 114 GLU A N 1
ATOM 822 C CA . GLU A 1 114 ? 43.257 -3.794 -10.461 1.00 51.19 114 GLU A CA 1
ATOM 823 C C . GLU A 1 114 ? 42.284 -4.737 -11.176 1.00 51.19 114 GLU A C 1
ATOM 825 O O . GLU A 1 114 ? 42.113 -4.691 -12.394 1.00 51.19 114 GLU A O 1
ATOM 830 N N . ILE A 1 115 ? 41.689 -5.637 -10.405 1.00 48.94 115 ILE A N 1
ATOM 831 C CA . ILE A 1 115 ? 40.569 -6.475 -10.805 1.00 48.94 115 ILE A CA 1
ATOM 832 C C . ILE A 1 115 ? 39.359 -6.003 -10.019 1.00 48.94 115 ILE A C 1
ATOM 834 O O . ILE A 1 115 ? 39.333 -6.051 -8.789 1.00 48.94 115 ILE A O 1
ATOM 838 N N . ASP A 1 116 ? 38.356 -5.569 -10.764 1.00 54.59 116 ASP A N 1
ATOM 839 C CA . ASP A 1 116 ? 37.006 -5.357 -10.270 1.00 54.59 116 ASP A CA 1
ATOM 840 C C . ASP A 1 116 ? 36.454 -6.716 -9.816 1.00 54.59 116 ASP A C 1
ATOM 842 O O . ASP A 1 116 ? 36.217 -7.601 -10.644 1.00 54.59 116 ASP A O 1
ATOM 846 N N . LYS A 1 117 ? 36.420 -6.955 -8.497 1.00 49.66 117 LYS A N 1
ATOM 847 C CA . LYS A 1 117 ? 36.228 -8.313 -7.962 1.00 49.66 117 LYS A CA 1
ATOM 848 C C . LYS A 1 117 ? 34.768 -8.733 -7.878 1.00 49.66 117 LYS A C 1
ATOM 850 O O . LYS A 1 117 ? 34.522 -9.933 -7.962 1.00 49.66 117 LYS A O 1
ATOM 855 N N . THR A 1 118 ? 33.825 -7.796 -7.804 1.00 40.53 118 THR A N 1
ATOM 856 C CA . THR A 1 118 ? 32.399 -8.128 -7.845 1.00 40.53 118 THR A CA 1
ATOM 857 C C . THR A 1 118 ? 31.581 -6.912 -8.273 1.00 40.53 118 THR A C 1
ATOM 859 O O . THR A 1 118 ? 31.412 -5.972 -7.507 1.00 40.53 118 THR A O 1
ATOM 862 N N . GLN A 1 119 ? 31.034 -6.921 -9.487 1.00 39.88 119 GLN A N 1
ATOM 863 C CA . GLN A 1 119 ? 29.927 -6.028 -9.839 1.00 39.88 119 GLN A CA 1
ATOM 864 C C . GLN A 1 119 ? 28.638 -6.700 -9.357 1.00 39.88 119 GLN A C 1
ATOM 866 O O . GLN A 1 119 ? 28.121 -7.592 -10.030 1.00 39.88 119 GLN A O 1
ATOM 871 N N . GLU A 1 120 ? 28.150 -6.326 -8.175 1.00 47.31 120 GLU A N 1
ATOM 872 C CA . GLU A 1 120 ? 26.864 -6.809 -7.665 1.00 47.31 120 GLU A CA 1
ATOM 873 C C . GLU A 1 120 ? 25.749 -5.882 -8.164 1.00 47.31 120 GLU A C 1
ATOM 875 O O . GLU A 1 120 ? 25.736 -4.673 -7.912 1.00 47.31 120 GLU A O 1
ATOM 880 N N . LEU A 1 121 ? 24.821 -6.444 -8.941 1.00 48.50 121 LEU A N 1
ATOM 881 C CA . LEU A 1 121 ? 23.562 -5.779 -9.250 1.00 48.50 121 LEU A CA 1
ATOM 882 C C . LEU A 1 121 ? 22.624 -6.024 -8.069 1.00 48.50 121 LEU A C 1
ATOM 884 O O . LEU A 1 121 ? 22.158 -7.144 -7.882 1.00 48.50 121 LEU A O 1
ATOM 888 N N . SER A 1 122 ? 22.362 -4.984 -7.286 1.00 54.75 122 SER A N 1
ATOM 889 C CA . SER A 1 122 ? 21.443 -5.052 -6.149 1.00 54.75 122 SER A CA 1
ATOM 890 C C . SER A 1 122 ? 20.136 -4.348 -6.490 1.00 54.75 122 SER A C 1
ATOM 892 O O . SER A 1 122 ? 20.133 -3.295 -7.141 1.00 54.75 122 SER A O 1
ATOM 894 N N . ILE A 1 123 ? 19.030 -4.924 -6.028 1.00 60.34 123 ILE A N 1
ATOM 895 C CA . ILE A 1 123 ? 17.752 -4.225 -5.956 1.00 60.34 123 ILE A CA 1
ATOM 896 C C . ILE A 1 123 ? 17.934 -3.064 -4.971 1.00 60.34 123 ILE A C 1
ATOM 898 O O . ILE A 1 123 ? 18.473 -3.240 -3.880 1.00 60.34 123 ILE A O 1
ATOM 902 N N . ILE A 1 124 ? 17.549 -1.851 -5.371 1.00 63.97 124 ILE A N 1
ATOM 903 C CA . ILE A 1 124 ? 17.607 -0.705 -4.462 1.00 63.97 124 ILE A CA 1
ATOM 904 C C . ILE A 1 124 ? 16.387 -0.760 -3.556 1.00 63.97 124 ILE A C 1
ATOM 906 O O . ILE A 1 124 ? 15.270 -0.619 -4.039 1.00 63.97 124 ILE A O 1
ATOM 910 N N . THR A 1 125 ? 16.605 -0.839 -2.250 1.00 65.00 125 THR A N 1
ATOM 911 C CA . THR A 1 125 ? 15.612 -0.420 -1.258 1.00 65.00 125 THR A CA 1
ATOM 912 C C . THR A 1 125 ? 15.907 1.013 -0.822 1.00 65.00 125 THR A C 1
ATOM 914 O O . THR A 1 125 ? 17.059 1.349 -0.541 1.00 65.00 125 THR A O 1
ATOM 917 N N . VAL A 1 126 ? 14.886 1.868 -0.765 1.00 67.88 126 VAL A N 1
ATOM 918 C CA . VAL A 1 126 ? 15.004 3.250 -0.260 1.00 67.88 126 VAL A CA 1
ATOM 919 C C . VAL A 1 126 ? 14.276 3.358 1.079 1.00 67.88 126 VAL A C 1
ATOM 921 O O . VAL A 1 126 ? 13.312 2.638 1.311 1.00 67.88 126 VAL A O 1
ATOM 924 N N . GLU A 1 127 ? 14.713 4.245 1.968 1.00 71.38 127 GLU A N 1
ATOM 925 C CA . GLU A 1 127 ? 13.956 4.572 3.179 1.00 71.38 127 GLU A CA 1
ATOM 926 C C . GLU A 1 127 ? 12.722 5.419 2.810 1.00 71.38 127 GLU A C 1
ATOM 928 O O . GLU A 1 127 ? 12.841 6.484 2.197 1.00 71.38 127 GLU A O 1
ATOM 933 N N . GLY A 1 128 ? 11.527 4.931 3.141 1.00 68.38 128 GLY A N 1
ATOM 934 C CA . GLY A 1 128 ? 10.265 5.651 2.993 1.00 68.38 128 GLY A CA 1
ATOM 935 C C . GLY A 1 128 ? 10.099 6.751 4.050 1.00 68.38 128 GLY A C 1
ATOM 936 O O . GLY A 1 128 ? 10.823 6.776 5.044 1.00 68.38 128 GLY A O 1
ATOM 937 N N . PRO A 1 129 ? 9.122 7.666 3.898 1.00 67.88 129 PRO A N 1
ATOM 938 C CA . PRO A 1 129 ? 8.898 8.760 4.852 1.00 67.88 129 PRO A CA 1
ATOM 939 C C . PRO A 1 129 ? 8.556 8.305 6.281 1.00 67.88 129 PRO A C 1
ATOM 941 O O . PRO A 1 129 ? 8.643 9.107 7.209 1.00 67.88 129 PRO A O 1
ATOM 944 N N . ASP A 1 130 ? 8.173 7.040 6.472 1.00 72.81 130 ASP A N 1
ATOM 945 C CA . ASP A 1 130 ? 7.916 6.425 7.777 1.00 72.81 130 ASP A CA 1
ATOM 946 C C . ASP A 1 130 ? 9.098 5.590 8.316 1.00 72.81 130 ASP A C 1
ATOM 948 O O . ASP A 1 130 ? 8.962 4.928 9.346 1.00 72.81 130 ASP A O 1
ATOM 952 N N . GLY A 1 131 ? 10.254 5.630 7.643 1.00 76.75 131 GLY A N 1
ATOM 953 C CA . GLY A 1 131 ? 11.475 4.914 8.015 1.00 76.75 131 GLY A CA 1
ATOM 954 C C . GLY A 1 131 ? 11.520 3.449 7.570 1.00 76.75 131 GLY A C 1
ATOM 955 O O . GLY A 1 131 ? 12.515 2.768 7.820 1.00 76.75 131 GLY A O 1
ATOM 956 N N . ARG A 1 132 ? 10.464 2.927 6.929 1.00 82.12 132 ARG A N 1
ATOM 957 C CA . ARG A 1 132 ? 10.467 1.558 6.393 1.00 82.12 132 ARG A CA 1
ATOM 958 C C . ARG A 1 132 ? 11.197 1.499 5.060 1.00 82.12 132 ARG A C 1
ATOM 960 O O . ARG A 1 132 ? 11.129 2.433 4.267 1.00 82.12 132 ARG A O 1
ATOM 967 N N . ASN A 1 133 ? 11.843 0.370 4.783 1.00 84.69 133 ASN A N 1
ATOM 968 C CA . ASN A 1 133 ? 12.371 0.099 3.451 1.00 84.69 133 ASN A CA 1
ATOM 969 C C . ASN A 1 133 ? 11.221 0.031 2.440 1.00 84.69 133 ASN A C 1
ATOM 971 O O . ASN A 1 133 ? 10.154 -0.510 2.741 1.00 84.69 133 ASN A O 1
ATOM 975 N N . VAL A 1 134 ? 11.454 0.578 1.250 1.00 88.75 134 VAL A N 1
ATOM 976 C CA . VAL A 1 134 ? 10.529 0.543 0.120 1.00 88.75 134 VAL A CA 1
ATOM 977 C C . VAL A 1 134 ? 11.228 0.034 -1.131 1.00 88.75 134 VAL A C 1
ATOM 979 O O . VAL A 1 134 ? 12.386 0.373 -1.385 1.00 88.75 134 VAL A O 1
ATOM 982 N N . LEU A 1 135 ? 10.502 -0.741 -1.934 1.00 93.31 135 LEU A N 1
ATOM 983 C CA . LEU A 1 135 ? 10.938 -1.228 -3.233 1.00 93.31 135 LEU A CA 1
ATOM 984 C C . LEU A 1 135 ? 10.375 -0.293 -4.320 1.00 93.31 135 LEU A C 1
ATOM 986 O O . LEU A 1 135 ? 9.166 -0.312 -4.569 1.00 93.31 135 LEU A O 1
ATOM 990 N N . PRO A 1 136 ? 11.199 0.552 -4.964 1.00 94.88 136 PRO A N 1
ATOM 991 C CA . PRO A 1 136 ? 10.767 1.365 -6.089 1.00 94.88 136 PRO A CA 1
ATOM 992 C C . PRO A 1 136 ? 10.559 0.490 -7.327 1.00 94.88 136 PRO A C 1
ATOM 994 O O . PRO A 1 136 ? 11.405 -0.331 -7.679 1.00 94.88 136 PRO A O 1
ATOM 997 N N . VAL A 1 137 ? 9.438 0.689 -8.009 1.00 97.38 137 VAL A N 1
ATOM 998 C CA . VAL A 1 137 ? 9.050 -0.040 -9.220 1.00 97.38 137 VAL A CA 1
ATOM 999 C C . VAL A 1 137 ? 8.433 0.947 -10.199 1.00 97.38 137 VAL A C 1
ATOM 1001 O O . VAL A 1 137 ? 7.781 1.903 -9.791 1.00 97.38 137 VAL A O 1
ATOM 1004 N N . PHE A 1 138 ? 8.634 0.748 -11.498 1.00 98.25 138 PHE A N 1
ATOM 1005 C CA . PHE A 1 138 ? 8.210 1.721 -12.504 1.00 98.25 138 PHE A CA 1
ATOM 1006 C C . PHE A 1 138 ? 7.318 1.099 -13.567 1.00 98.25 138 PHE A C 1
ATOM 1008 O O . PHE A 1 138 ? 7.583 0.006 -14.069 1.00 98.25 138 PHE A O 1
ATOM 1015 N N . SER A 1 139 ? 6.280 1.831 -13.957 1.00 98.06 139 SER A N 1
ATOM 1016 C CA . SER A 1 139 ? 5.432 1.475 -15.088 1.00 98.06 139 SER A CA 1
ATOM 1017 C C . SER A 1 139 ? 6.150 1.717 -16.414 1.00 98.06 139 SER A C 1
ATOM 1019 O O . SER A 1 139 ? 5.881 1.002 -17.369 1.00 98.06 139 SER A O 1
ATOM 1021 N N . SER A 1 140 ? 7.095 2.662 -16.497 1.00 97.81 140 SER A N 1
ATOM 1022 C CA . SER A 1 140 ? 7.788 3.012 -17.747 1.00 97.81 140 SER A CA 1
ATOM 1023 C C . SER A 1 140 ? 9.272 3.320 -17.565 1.00 97.81 140 SER A C 1
ATOM 1025 O O . SER A 1 140 ? 9.720 3.758 -16.502 1.00 97.81 140 SER A O 1
ATOM 1027 N N . VAL A 1 141 ? 10.039 3.168 -18.648 1.00 96.94 141 VAL A N 1
ATOM 1028 C CA . VAL A 1 141 ? 11.459 3.549 -18.686 1.00 96.94 141 VAL A CA 1
ATOM 1029 C C . VAL A 1 141 ? 11.619 5.046 -18.420 1.00 96.94 141 VAL A C 1
ATOM 1031 O O . VAL A 1 141 ? 12.536 5.446 -17.711 1.00 96.94 141 VAL A O 1
ATOM 1034 N N . ALA A 1 142 ? 10.712 5.882 -18.935 1.00 96.44 142 ALA A N 1
ATOM 1035 C CA . ALA A 1 142 ? 10.758 7.329 -18.732 1.00 96.44 142 ALA A CA 1
ATOM 1036 C C . ALA A 1 142 ? 10.628 7.721 -17.248 1.00 96.44 142 ALA A C 1
ATOM 1038 O O . ALA A 1 142 ? 11.412 8.541 -16.761 1.00 96.44 142 ALA A O 1
ATOM 1039 N N . ALA A 1 143 ? 9.685 7.112 -16.518 1.00 97.19 143 ALA A N 1
ATOM 1040 C CA . ALA A 1 143 ? 9.534 7.329 -15.079 1.00 97.19 143 ALA A CA 1
ATOM 1041 C C . A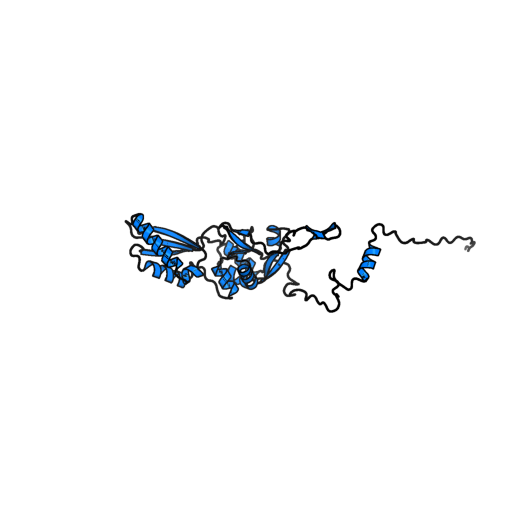LA A 1 143 ? 10.783 6.864 -14.308 1.00 97.19 143 ALA A C 1
ATOM 1043 O O . ALA A 1 143 ? 11.330 7.620 -13.505 1.00 97.19 143 ALA A O 1
ATOM 1044 N N . MET A 1 144 ? 11.305 5.676 -14.632 1.00 97.00 144 MET A N 1
ATOM 1045 C CA . MET A 1 144 ? 12.507 5.125 -13.998 1.00 97.00 144 MET A CA 1
ATOM 1046 C C . MET A 1 144 ? 13.754 5.991 -14.229 1.00 97.00 144 MET A C 1
ATOM 1048 O O . MET A 1 144 ? 14.508 6.250 -13.295 1.00 97.00 144 MET A O 1
ATOM 1052 N N . GLN A 1 145 ? 13.974 6.467 -15.458 1.00 95.00 145 GLN A N 1
ATOM 1053 C CA . GLN A 1 145 ? 15.124 7.315 -15.798 1.00 95.00 145 GLN A CA 1
ATOM 1054 C C . GLN A 1 145 ? 15.022 8.711 -15.174 1.00 95.00 145 GLN A C 1
ATOM 1056 O O . GLN A 1 145 ? 16.046 9.312 -14.852 1.00 95.00 145 GLN A O 1
ATOM 1061 N N . THR A 1 146 ? 13.800 9.215 -14.973 1.00 95.50 146 THR A N 1
ATOM 1062 C CA . THR A 1 146 ? 13.566 10.460 -14.225 1.00 95.50 146 THR A CA 1
ATOM 1063 C C . THR A 1 146 ? 13.962 10.294 -12.758 1.00 95.50 146 THR A C 1
ATOM 1065 O O . THR A 1 146 ? 14.604 11.180 -12.199 1.00 95.50 146 THR A O 1
ATOM 1068 N N . TRP A 1 147 ? 13.630 9.147 -12.156 1.00 94.88 147 TRP A N 1
ATOM 1069 C CA . TRP A 1 147 ? 14.012 8.821 -10.783 1.00 94.88 147 TRP A CA 1
ATOM 1070 C C . TRP A 1 147 ? 15.525 8.596 -10.630 1.00 94.88 147 TRP A C 1
ATOM 1072 O O . TRP A 1 147 ? 16.151 9.160 -9.734 1.00 94.88 147 TRP A O 1
ATOM 1082 N N . ASN A 1 148 ? 16.138 7.801 -11.513 1.00 93.62 148 ASN A N 1
ATOM 1083 C CA . ASN A 1 148 ? 17.580 7.565 -11.512 1.00 93.62 148 ASN A CA 1
ATOM 1084 C C . ASN A 1 148 ? 18.116 7.292 -12.933 1.00 93.62 148 ASN A C 1
ATOM 1086 O O . ASN A 1 148 ? 17.943 6.185 -13.449 1.00 93.62 148 ASN A O 1
ATOM 1090 N N . PRO A 1 149 ? 18.876 8.231 -13.531 1.00 93.19 149 PRO A N 1
ATOM 1091 C CA . PRO A 1 149 ? 19.435 8.080 -14.879 1.00 93.19 149 PRO A CA 1
ATOM 1092 C C . PRO A 1 149 ? 20.437 6.926 -15.059 1.00 93.19 149 PRO A C 1
ATOM 1094 O O . PRO A 1 149 ? 20.856 6.624 -16.175 1.00 93.19 149 PRO A O 1
ATOM 1097 N N . LYS A 1 150 ? 20.915 6.323 -13.962 1.00 90.44 150 LYS A N 1
ATOM 1098 C CA . LYS A 1 150 ? 21.832 5.172 -13.987 1.00 90.44 150 LYS A CA 1
ATOM 1099 C C . LYS A 1 150 ? 21.107 3.835 -13.829 1.00 90.44 150 LYS A C 1
ATOM 1101 O O . LYS A 1 150 ? 21.757 2.796 -13.956 1.00 90.44 150 LYS A O 1
ATOM 1106 N N . ALA A 1 151 ? 19.805 3.848 -13.535 1.00 91.00 151 ALA A N 1
ATOM 1107 C CA . ALA A 1 151 ? 19.024 2.633 -13.373 1.00 91.00 151 ALA A CA 1
ATOM 1108 C C . ALA A 1 151 ? 18.903 1.882 -14.701 1.00 91.00 151 ALA A C 1
ATOM 1110 O O . ALA A 1 151 ? 18.685 2.470 -15.764 1.00 91.00 151 ALA A O 1
ATOM 1111 N N . ARG A 1 152 ? 19.037 0.561 -14.626 1.00 91.19 152 ARG A N 1
ATOM 1112 C CA . ARG A 1 152 ? 18.815 -0.364 -15.733 1.00 91.19 152 ARG A CA 1
ATOM 1113 C C . ARG A 1 152 ? 17.503 -1.109 -15.487 1.00 91.19 152 ARG A C 1
ATOM 1115 O O . ARG A 1 152 ? 17.322 -1.616 -14.380 1.00 91.19 152 ARG A O 1
ATOM 1122 N N . PRO A 1 153 ? 16.600 -1.168 -16.479 1.00 92.56 153 PRO A N 1
ATOM 1123 C CA . PRO A 1 153 ? 15.310 -1.816 -16.304 1.00 92.56 153 PRO A CA 1
ATOM 1124 C C . PRO A 1 153 ? 15.456 -3.336 -16.274 1.00 92.56 153 PRO A C 1
ATOM 1126 O O . PRO A 1 153 ? 16.089 -3.911 -17.160 1.00 92.56 153 PRO A O 1
ATOM 1129 N N . VAL A 1 154 ? 14.804 -3.977 -15.306 1.00 91.69 154 VAL A N 1
ATOM 1130 C CA . VAL A 1 154 ? 14.508 -5.413 -15.343 1.00 91.69 154 VAL A CA 1
ATOM 1131 C C . VAL A 1 154 ? 12.996 -5.600 -15.380 1.00 91.69 154 VAL A C 1
ATOM 1133 O O . VAL A 1 154 ? 12.324 -5.198 -14.426 1.00 91.69 154 VAL A O 1
ATOM 1136 N N . PRO A 1 155 ? 12.443 -6.171 -16.464 1.00 93.81 155 PRO A N 1
ATOM 1137 C CA . PRO A 1 155 ? 11.012 -6.384 -16.564 1.00 93.81 155 PRO A CA 1
ATOM 1138 C C . PRO A 1 155 ? 10.556 -7.515 -15.635 1.00 93.81 155 PRO A C 1
ATOM 1140 O O . PRO A 1 155 ? 11.165 -8.584 -15.590 1.00 93.81 155 PRO A O 1
ATOM 1143 N N . ALA A 1 156 ? 9.462 -7.281 -14.920 1.00 93.62 156 ALA A N 1
ATOM 1144 C CA . ALA A 1 156 ? 8.786 -8.256 -14.069 1.00 93.62 156 ALA A CA 1
ATOM 1145 C C . ALA A 1 156 ? 7.275 -7.992 -14.086 1.00 93.62 156 ALA A C 1
ATOM 1147 O O . ALA A 1 156 ? 6.852 -6.860 -14.300 1.00 93.62 156 ALA A O 1
ATOM 1148 N N . ASP A 1 157 ? 6.457 -9.017 -13.868 1.00 94.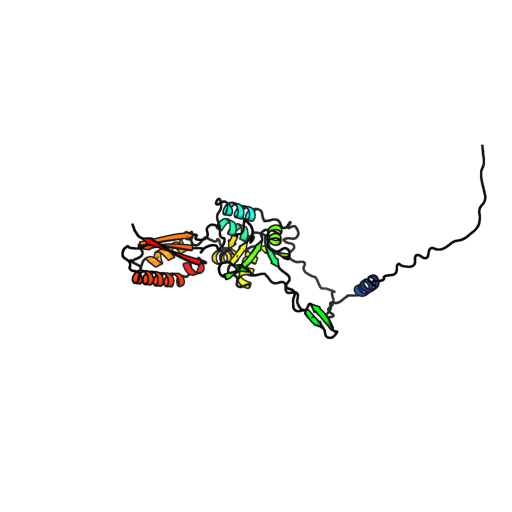50 157 ASP A N 1
ATOM 1149 C CA . ASP A 1 157 ? 5.029 -8.824 -13.586 1.00 94.50 157 ASP A CA 1
ATOM 1150 C C . ASP A 1 157 ? 4.799 -8.455 -12.108 1.00 94.50 157 ASP A C 1
ATOM 1152 O O . ASP A 1 157 ? 5.700 -8.579 -11.270 1.00 94.50 157 ASP A O 1
ATOM 1156 N N . GLY A 1 158 ? 3.590 -7.995 -11.776 1.00 95.81 158 GLY A N 1
ATOM 1157 C CA . GLY A 1 158 ? 3.232 -7.585 -10.416 1.00 95.81 158 GLY A CA 1
ATOM 1158 C C . GLY A 1 158 ? 3.390 -8.687 -9.367 1.00 95.81 158 GLY A C 1
ATOM 1159 O O . GLY A 1 158 ? 3.791 -8.398 -8.239 1.00 95.81 158 GLY A O 1
ATOM 1160 N N . ILE A 1 159 ? 3.141 -9.949 -9.729 1.00 95.75 159 ILE A N 1
ATOM 1161 C CA . ILE A 1 159 ? 3.308 -11.097 -8.824 1.00 95.75 159 ILE A CA 1
ATOM 1162 C C . ILE A 1 159 ? 4.789 -11.276 -8.480 1.00 95.75 159 ILE A C 1
ATOM 1164 O O . ILE A 1 159 ? 5.146 -11.343 -7.304 1.00 95.75 159 ILE A O 1
ATOM 1168 N N . ARG A 1 160 ? 5.671 -11.284 -9.486 1.00 94.06 160 ARG A N 1
ATOM 1169 C CA . ARG A 1 160 ? 7.126 -11.357 -9.289 1.00 94.06 160 ARG A CA 1
ATOM 1170 C C . ARG A 1 160 ? 7.655 -10.176 -8.485 1.00 94.06 160 ARG A C 1
ATOM 1172 O O . ARG A 1 160 ? 8.517 -10.375 -7.638 1.00 94.06 160 ARG A O 1
ATOM 1179 N N . VAL A 1 161 ? 7.119 -8.973 -8.696 1.00 95.56 161 VAL A N 1
ATOM 1180 C CA . VAL A 1 161 ? 7.458 -7.801 -7.875 1.00 95.56 161 VAL A CA 1
ATOM 1181 C C . VAL A 1 161 ? 7.066 -8.008 -6.412 1.00 95.56 161 VAL A C 1
ATOM 1183 O O . VAL A 1 161 ? 7.856 -7.699 -5.523 1.00 95.56 161 VAL A O 1
ATOM 1186 N N . ALA A 1 162 ? 5.879 -8.554 -6.142 1.00 95.06 162 ALA A N 1
ATOM 1187 C CA . ALA A 1 162 ? 5.437 -8.817 -4.776 1.00 95.06 162 ALA A CA 1
ATOM 1188 C C . ALA A 1 162 ? 6.288 -9.883 -4.070 1.00 95.06 162 ALA A C 1
ATOM 1190 O O . ALA A 1 162 ? 6.592 -9.744 -2.885 1.00 95.06 162 ALA A O 1
ATOM 1191 N N . LEU A 1 163 ? 6.716 -10.914 -4.802 1.00 91.62 163 LEU A N 1
ATOM 1192 C CA . LEU A 1 163 ? 7.648 -11.922 -4.295 1.00 91.62 163 LEU A CA 1
ATOM 1193 C C . LEU A 1 163 ? 9.038 -11.325 -4.033 1.00 91.62 163 LEU A C 1
ATOM 1195 O O . LEU A 1 163 ? 9.588 -11.543 -2.958 1.00 91.62 163 LEU A O 1
ATOM 1199 N N . ALA A 1 164 ? 9.561 -10.509 -4.953 1.00 89.44 164 ALA A N 1
ATOM 1200 C CA . ALA A 1 164 ? 10.843 -9.825 -4.780 1.00 89.44 164 ALA A CA 1
ATOM 1201 C C . ALA A 1 164 ? 10.831 -8.883 -3.565 1.00 89.44 164 ALA A C 1
ATOM 1203 O O . ALA A 1 164 ? 11.775 -8.863 -2.784 1.00 89.44 164 ALA A O 1
ATOM 1204 N N . ALA A 1 165 ? 9.740 -8.144 -3.349 1.00 90.38 165 ALA A N 1
ATOM 1205 C CA . ALA A 1 165 ? 9.587 -7.306 -2.162 1.00 90.38 165 ALA A CA 1
ATOM 1206 C C . ALA A 1 165 ? 9.638 -8.126 -0.859 1.00 90.38 165 ALA A C 1
ATOM 1208 O O . ALA A 1 165 ? 10.266 -7.700 0.109 1.00 90.38 165 ALA A O 1
ATOM 1209 N N . ALA A 1 166 ? 9.042 -9.323 -0.842 1.00 87.62 166 ALA A N 1
ATOM 1210 C CA . ALA A 1 166 ? 9.128 -10.226 0.303 1.00 87.62 166 ALA A CA 1
ATOM 1211 C C . ALA A 1 166 ? 10.555 -10.771 0.520 1.00 87.62 166 ALA A C 1
ATOM 1213 O O . ALA A 1 166 ? 11.010 -10.828 1.662 1.00 87.62 166 ALA A O 1
ATOM 1214 N N . GLU A 1 167 ? 11.271 -11.133 -0.550 1.00 86.38 167 GLU A N 1
ATOM 1215 C CA . GLU A 1 167 ? 12.676 -11.577 -0.491 1.00 86.38 167 GLU A CA 1
ATOM 1216 C C . GLU A 1 167 ? 13.603 -10.478 0.056 1.00 86.38 167 GLU A C 1
ATOM 1218 O O . GLU A 1 167 ? 14.458 -10.745 0.902 1.00 86.38 167 GLU A O 1
ATOM 1223 N N . GLU A 1 168 ? 13.357 -9.227 -0.337 1.00 84.50 168 GLU A N 1
ATOM 1224 C CA . GLU A 1 168 ? 14.067 -8.032 0.137 1.00 84.50 168 GLU A CA 1
ATOM 1225 C C . GLU A 1 168 ? 13.549 -7.506 1.494 1.00 84.50 168 GLU A C 1
ATOM 1227 O O . GLU A 1 168 ? 13.879 -6.393 1.908 1.00 84.50 168 GLU A O 1
ATOM 1232 N N . ASN A 1 169 ? 12.721 -8.285 2.208 1.00 85.00 169 ASN A N 1
ATOM 1233 C CA . ASN A 1 169 ? 12.125 -7.938 3.510 1.00 85.00 169 ASN A CA 1
ATOM 1234 C C . ASN A 1 169 ? 11.495 -6.535 3.536 1.00 85.00 169 ASN A C 1
ATOM 1236 O O . ASN A 1 169 ? 11.664 -5.761 4.482 1.00 85.00 169 ASN A O 1
ATOM 1240 N N . THR A 1 170 ? 10.790 -6.201 2.461 1.00 87.31 170 THR A N 1
ATOM 1241 C CA . THR A 1 170 ? 10.223 -4.884 2.223 1.00 87.31 170 THR A CA 1
ATOM 1242 C C . THR A 1 170 ? 8.702 -4.977 2.135 1.00 87.31 170 THR A C 1
ATOM 1244 O O . THR A 1 170 ? 8.138 -5.600 1.241 1.00 87.31 170 THR A O 1
ATOM 1247 N N . ASP A 1 171 ? 8.026 -4.308 3.067 1.00 88.00 171 ASP A N 1
ATOM 1248 C CA . ASP A 1 171 ? 6.561 -4.310 3.188 1.00 88.00 171 ASP A CA 1
ATOM 1249 C C . ASP A 1 171 ? 5.862 -3.276 2.287 1.00 88.00 171 ASP A C 1
ATOM 1251 O O . ASP A 1 171 ? 4.632 -3.165 2.296 1.00 88.00 171 ASP A O 1
ATOM 1255 N N . LEU A 1 172 ? 6.635 -2.484 1.540 1.00 93.94 172 LEU A N 1
ATOM 1256 C CA . LEU A 1 172 ? 6.157 -1.354 0.752 1.00 93.94 172 LEU A CA 1
ATOM 1257 C C . LEU A 1 172 ? 6.735 -1.381 -0.660 1.00 93.94 172 LEU A C 1
ATOM 1259 O O . LEU A 1 172 ? 7.949 -1.393 -0.844 1.00 93.94 172 LEU A O 1
ATOM 1263 N N . VAL A 1 173 ? 5.871 -1.280 -1.663 1.00 96.50 173 VAL A N 1
ATOM 1264 C CA . VAL A 1 173 ? 6.282 -1.012 -3.047 1.00 96.50 173 VAL A CA 1
ATOM 1265 C C . VAL A 1 173 ? 5.839 0.395 -3.425 1.00 96.50 173 VAL A C 1
ATOM 1267 O O . VAL A 1 173 ? 4.692 0.767 -3.185 1.00 96.50 173 VAL A O 1
ATOM 1270 N N . VAL A 1 174 ? 6.730 1.178 -4.031 1.00 96.81 174 VAL A N 1
ATOM 1271 C CA . VAL A 1 174 ? 6.403 2.507 -4.564 1.00 96.81 174 VAL A CA 1
ATOM 1272 C C . VAL A 1 174 ? 6.419 2.439 -6.082 1.00 96.81 174 VAL A C 1
ATOM 1274 O O . VAL A 1 174 ? 7.481 2.331 -6.693 1.00 96.81 174 VAL A O 1
ATOM 1277 N N . LEU A 1 175 ? 5.236 2.513 -6.685 1.00 98.31 175 LEU A N 1
ATOM 1278 C CA . LEU A 1 175 ? 5.065 2.596 -8.127 1.00 98.31 175 LEU A CA 1
ATOM 1279 C C . LEU A 1 175 ? 5.324 4.029 -8.604 1.00 98.31 175 LEU A C 1
ATOM 1281 O O . LEU A 1 175 ? 4.748 4.962 -8.055 1.00 98.31 175 LEU A O 1
ATOM 1285 N N . ASP A 1 176 ? 6.148 4.190 -9.639 1.00 97.56 176 ASP A N 1
ATOM 1286 C CA . ASP A 1 176 ? 6.455 5.461 -10.311 1.00 97.56 176 ASP A CA 1
ATOM 1287 C C . ASP A 1 176 ? 6.867 6.588 -9.358 1.00 97.56 176 ASP A C 1
ATOM 1289 O O . ASP A 1 176 ? 6.404 7.727 -9.483 1.00 97.56 176 ASP A O 1
ATOM 1293 N N . ALA A 1 177 ? 7.748 6.260 -8.409 1.00 94.56 177 ALA A N 1
ATOM 1294 C CA . ALA A 1 177 ? 8.262 7.179 -7.398 1.00 94.56 177 ALA A CA 1
ATOM 1295 C C . ALA A 1 177 ? 8.688 8.533 -7.990 1.00 94.56 177 ALA A C 1
ATOM 1297 O O . ALA A 1 177 ? 9.279 8.594 -9.071 1.00 94.56 177 ALA A O 1
ATOM 1298 N N . THR A 1 178 ? 8.446 9.621 -7.252 1.00 91.38 178 THR A N 1
ATOM 1299 C CA . THR A 1 178 ? 8.757 11.020 -7.616 1.00 91.38 178 THR A CA 1
ATOM 1300 C C . THR A 1 178 ? 7.955 11.593 -8.790 1.00 91.38 178 THR A C 1
ATOM 1302 O O . THR A 1 178 ? 8.202 12.722 -9.219 1.00 91.38 178 THR A O 1
ATOM 1305 N N . THR A 1 179 ? 6.952 10.864 -9.288 1.00 94.81 179 THR A N 1
ATOM 1306 C CA . THR A 1 179 ? 6.049 11.353 -10.337 1.00 94.81 179 THR A CA 1
ATOM 1307 C C . THR A 1 179 ? 4.693 11.808 -9.772 1.00 94.81 179 THR A C 1
ATOM 1309 O O . THR A 1 179 ? 4.269 11.382 -8.691 1.00 94.81 179 THR A O 1
ATOM 1312 N N . PRO A 1 180 ? 3.924 12.621 -10.524 1.00 93.94 180 PRO A N 1
ATOM 1313 C CA . PRO A 1 180 ? 2.542 12.935 -10.164 1.00 93.94 180 PRO A CA 1
ATOM 1314 C C . PRO A 1 180 ? 1.620 11.713 -10.070 1.00 93.94 180 PRO A C 1
ATOM 1316 O O . PRO A 1 180 ? 0.556 11.829 -9.475 1.00 93.94 180 PRO A O 1
ATOM 1319 N N . LEU A 1 181 ? 2.009 10.556 -10.618 1.00 96.00 181 LEU A N 1
ATOM 1320 C CA . LEU A 1 181 ? 1.244 9.304 -10.584 1.00 96.00 181 LEU A CA 1
ATOM 1321 C C . LEU A 1 181 ? 1.804 8.276 -9.590 1.00 96.00 181 LEU A C 1
ATOM 1323 O O . LEU A 1 181 ? 1.367 7.126 -9.613 1.00 96.00 181 LEU A O 1
ATOM 1327 N N . GLU A 1 182 ? 2.745 8.677 -8.726 1.00 96.75 182 GLU A N 1
ATOM 1328 C CA . GLU A 1 182 ? 3.288 7.779 -7.704 1.00 96.75 182 GLU A CA 1
ATOM 1329 C C . GLU A 1 182 ? 2.172 7.138 -6.861 1.00 96.75 182 GLU A C 1
ATOM 1331 O O . GLU A 1 182 ? 1.141 7.745 -6.565 1.00 96.75 182 GLU A O 1
ATOM 1336 N N . PHE A 1 183 ? 2.358 5.874 -6.508 1.00 98.06 183 PHE A N 1
ATOM 1337 C CA . PHE A 1 183 ? 1.370 5.116 -5.757 1.00 98.06 183 PHE A CA 1
ATOM 1338 C C . PHE A 1 183 ? 2.073 4.114 -4.850 1.00 98.06 183 PHE A C 1
ATOM 1340 O O . PHE A 1 183 ? 2.905 3.329 -5.301 1.00 98.06 183 PHE A O 1
ATOM 1347 N N . VAL A 1 184 ? 1.733 4.133 -3.565 1.00 97.19 184 VAL A N 1
ATOM 1348 C CA . VAL A 1 184 ? 2.325 3.258 -2.556 1.00 97.19 184 VAL A CA 1
ATOM 1349 C C . VAL A 1 184 ? 1.418 2.062 -2.308 1.00 97.19 184 VAL A C 1
ATOM 1351 O O . VAL A 1 184 ? 0.274 2.193 -1.869 1.00 97.19 184 VAL A O 1
ATOM 1354 N N . ILE A 1 185 ? 1.964 0.878 -2.558 1.00 97.75 185 ILE A N 1
ATOM 1355 C CA . ILE A 1 185 ? 1.346 -0.415 -2.293 1.00 97.75 185 ILE A CA 1
ATOM 1356 C C . ILE A 1 185 ? 1.839 -0.888 -0.929 1.00 97.75 185 ILE A C 1
ATOM 1358 O O . ILE A 1 185 ? 3.030 -1.128 -0.731 1.00 97.75 185 ILE A O 1
ATOM 1362 N N . ARG A 1 186 ? 0.906 -1.012 0.016 1.00 96.56 186 ARG A N 1
ATOM 1363 C CA . ARG A 1 186 ? 1.181 -1.458 1.386 1.00 96.56 186 ARG A CA 1
ATOM 1364 C C . ARG A 1 186 ? 1.111 -2.980 1.512 1.00 96.56 186 ARG A C 1
ATOM 1366 O O . ARG A 1 186 ? 0.503 -3.648 0.673 1.00 96.56 186 ARG A O 1
ATOM 1373 N N . ARG A 1 187 ? 1.662 -3.516 2.604 1.00 95.25 187 ARG A N 1
ATOM 1374 C CA . ARG A 1 187 ? 1.759 -4.956 2.897 1.00 95.25 187 ARG A CA 1
ATOM 1375 C C . ARG A 1 187 ? 0.486 -5.766 2.599 1.00 95.25 187 ARG A C 1
ATOM 1377 O O . ARG A 1 187 ? 0.615 -6.749 1.874 1.00 95.25 187 ARG A O 1
ATOM 1384 N N . PRO A 1 188 ? -0.728 -5.397 3.063 1.00 96.62 188 PRO A N 1
ATOM 1385 C CA . PRO A 1 188 ? -1.927 -6.195 2.782 1.00 96.62 188 PRO A CA 1
ATOM 1386 C C . PRO A 1 188 ? -2.233 -6.335 1.282 1.00 96.62 188 PRO A C 1
ATOM 1388 O O . PRO A 1 188 ? -2.574 -7.421 0.816 1.00 96.62 188 PRO A O 1
ATOM 1391 N N . ALA A 1 189 ? -2.049 -5.261 0.507 1.00 97.69 189 ALA A N 1
ATOM 1392 C CA . ALA A 1 189 ? -2.236 -5.282 -0.943 1.00 97.69 189 ALA A CA 1
ATOM 1393 C C . ALA A 1 189 ? -1.144 -6.101 -1.642 1.00 97.69 189 ALA A C 1
ATOM 1395 O O . ALA A 1 189 ? -1.437 -6.903 -2.523 1.00 97.69 189 ALA A O 1
ATOM 1396 N N . LEU A 1 190 ? 0.109 -5.955 -1.207 1.00 95.94 190 LEU A N 1
ATOM 1397 C CA . LEU A 1 190 ? 1.245 -6.716 -1.728 1.00 95.94 190 LEU A CA 1
ATOM 1398 C C . LEU A 1 190 ? 1.068 -8.227 -1.515 1.00 95.94 190 LEU A C 1
ATOM 1400 O O . LEU A 1 190 ? 1.324 -9.038 -2.403 1.00 95.94 190 LEU A O 1
ATOM 1404 N N . TRP A 1 191 ? 0.562 -8.603 -0.344 1.00 94.88 191 TRP A N 1
ATOM 1405 C CA . TRP A 1 191 ? 0.243 -9.979 0.018 1.00 94.88 191 TRP A CA 1
ATOM 1406 C C . TRP A 1 191 ? -0.883 -10.567 -0.823 1.00 94.88 191 TRP A C 1
ATOM 1408 O O . TRP A 1 191 ? -0.803 -11.739 -1.194 1.00 94.88 191 TRP A O 1
ATOM 1418 N N . ALA A 1 192 ? -1.904 -9.766 -1.120 1.00 97.06 192 ALA A N 1
ATOM 1419 C CA . ALA A 1 192 ? -2.980 -10.150 -2.020 1.00 97.06 192 ALA A CA 1
ATOM 1420 C C . ALA A 1 192 ? -2.468 -10.296 -3.462 1.00 97.06 192 ALA A C 1
ATOM 1422 O O . ALA A 1 192 ? -2.837 -11.255 -4.134 1.00 97.06 192 ALA A O 1
ATOM 1423 N N . ILE A 1 193 ? -1.568 -9.412 -3.923 1.00 97.56 193 ILE A N 1
ATOM 1424 C CA . ILE A 1 193 ? -0.879 -9.527 -5.224 1.00 97.56 193 ILE A CA 1
ATOM 1425 C C . ILE A 1 193 ? -0.151 -10.869 -5.331 1.00 97.56 193 ILE A C 1
ATOM 1427 O O . ILE A 1 193 ? -0.436 -11.634 -6.251 1.00 97.56 193 ILE A O 1
ATOM 1431 N N . ALA A 1 194 ? 0.719 -11.178 -4.366 1.00 94.88 194 ALA A N 1
ATOM 1432 C CA . ALA A 1 194 ? 1.523 -12.401 -4.356 1.00 94.88 194 ALA A CA 1
ATOM 1433 C C . ALA A 1 194 ? 0.687 -13.693 -4.305 1.00 94.88 194 ALA A C 1
ATOM 1435 O O . ALA A 1 194 ? 1.121 -14.722 -4.815 1.00 94.88 194 ALA A O 1
ATOM 1436 N N . ARG A 1 195 ? -0.497 -13.648 -3.681 1.00 95.44 195 ARG A N 1
ATOM 1437 C CA . ARG A 1 195 ? -1.430 -14.786 -3.587 1.00 95.44 195 ARG A CA 1
ATOM 1438 C C . ARG A 1 195 ? -2.438 -14.854 -4.730 1.00 95.44 195 ARG A C 1
ATOM 1440 O O . ARG A 1 195 ? -3.264 -15.757 -4.740 1.00 95.44 195 ARG A O 1
ATOM 1447 N N . GLU A 1 196 ? -2.392 -13.903 -5.661 1.00 96.00 196 GLU A N 1
ATOM 1448 C CA . GLU A 1 196 ? -3.381 -13.783 -6.738 1.00 96.00 196 GLU A CA 1
ATOM 1449 C C . GLU A 1 196 ? -4.827 -13.607 -6.226 1.00 96.00 196 GLU A C 1
ATOM 1451 O O . GLU A 1 196 ? -5.799 -13.963 -6.887 1.00 96.00 196 GLU A O 1
ATOM 1456 N N . GLU A 1 197 ? -4.976 -13.007 -5.044 1.00 96.69 197 GLU A N 1
ATOM 1457 C CA . GLU A 1 197 ? -6.261 -12.739 -4.397 1.00 96.69 197 GLU A CA 1
ATOM 1458 C C . GLU A 1 197 ? -6.701 -11.289 -4.613 1.00 96.69 197 GLU A C 1
ATOM 1460 O O . GLU A 1 197 ? -5.872 -10.377 -4.682 1.00 96.69 197 GLU A O 1
ATOM 1465 N N . ALA A 1 198 ? -8.014 -11.054 -4.679 1.00 96.12 198 ALA A N 1
ATOM 1466 C CA . ALA A 1 198 ? -8.563 -9.701 -4.699 1.00 96.12 198 ALA A CA 1
ATOM 1467 C C . ALA A 1 198 ? -8.230 -8.972 -3.389 1.00 96.12 198 ALA A C 1
ATOM 1469 O O . ALA A 1 198 ? -8.380 -9.529 -2.302 1.00 96.12 198 ALA A O 1
ATOM 1470 N N . TRP A 1 199 ? -7.798 -7.718 -3.496 1.00 97.62 199 TRP A N 1
ATOM 1471 C CA . TRP A 1 199 ? -7.521 -6.880 -2.335 1.00 97.62 199 TRP A CA 1
ATOM 1472 C C . TRP A 1 199 ? -8.691 -5.938 -2.056 1.00 97.62 199 TRP A C 1
ATOM 1474 O O . TRP A 1 199 ? -9.246 -5.339 -2.975 1.00 97.62 199 TRP A O 1
ATOM 1484 N N . ILE A 1 200 ? -9.030 -5.781 -0.777 1.00 97.69 200 ILE A N 1
ATOM 1485 C CA . ILE A 1 200 ? -10.000 -4.800 -0.291 1.00 97.69 200 ILE A CA 1
ATOM 1486 C C . ILE A 1 200 ? -9.274 -3.900 0.722 1.00 97.69 200 ILE A C 1
ATOM 1488 O O . ILE A 1 200 ? -8.625 -4.428 1.629 1.00 97.69 200 ILE A O 1
ATOM 1492 N N . PRO A 1 201 ? -9.358 -2.562 0.609 1.00 97.38 201 PRO A N 1
ATOM 1493 C CA . PRO A 1 201 ? -8.772 -1.658 1.589 1.00 97.38 201 PRO A CA 1
ATOM 1494 C C . PRO A 1 201 ? -9.385 -1.878 2.972 1.00 97.38 201 PRO A C 1
ATOM 1496 O O . PRO A 1 201 ? -10.599 -2.045 3.091 1.00 97.38 201 PRO A O 1
ATOM 1499 N N . SER A 1 202 ? -8.580 -1.796 4.034 1.00 97.62 202 SER A N 1
ATOM 1500 C CA . SER A 1 202 ? -9.037 -2.056 5.412 1.00 97.62 202 SER A CA 1
ATOM 1501 C C . SER A 1 202 ? -10.270 -1.241 5.835 1.00 97.62 202 SER A C 1
ATOM 1503 O O . SER A 1 202 ? -11.122 -1.738 6.566 1.00 97.62 202 SER A O 1
ATOM 1505 N N . PHE A 1 203 ? -10.410 -0.002 5.354 1.00 97.00 203 PHE A N 1
ATOM 1506 C CA . PHE A 1 203 ? -11.551 0.875 5.653 1.00 97.00 203 PHE A CA 1
ATOM 1507 C C . PHE A 1 203 ? -12.824 0.559 4.845 1.00 97.00 203 PHE A C 1
ATOM 1509 O O . PHE A 1 203 ? -13.877 1.127 5.131 1.00 97.00 203 PHE A O 1
ATOM 1516 N N . HIS A 1 204 ? -12.741 -0.331 3.856 1.00 97.19 204 HIS A N 1
ATOM 1517 C CA . HIS A 1 204 ? -13.870 -0.868 3.091 1.00 97.19 204 HIS A CA 1
ATOM 1518 C C . HIS A 1 204 ? -14.129 -2.359 3.373 1.00 97.19 204 HIS A C 1
ATOM 1520 O O . HIS A 1 204 ? -15.166 -2.877 2.960 1.00 97.19 204 HIS A O 1
ATOM 1526 N N . ASP A 1 205 ? -13.220 -3.050 4.066 1.00 97.88 205 ASP A N 1
ATOM 1527 C CA . ASP A 1 205 ? -13.341 -4.478 4.355 1.00 97.88 205 ASP A CA 1
ATOM 1528 C C . ASP A 1 205 ? -14.393 -4.736 5.462 1.00 97.88 205 ASP A C 1
ATOM 1530 O O . ASP A 1 205 ? -14.226 -4.289 6.605 1.00 97.88 205 ASP A O 1
ATOM 1534 N N . PRO A 1 206 ? -15.487 -5.469 5.161 1.00 97.75 206 PRO A N 1
ATOM 1535 C CA . PRO A 1 206 ? -16.539 -5.750 6.132 1.00 97.75 206 PRO A CA 1
ATOM 1536 C C . PRO A 1 206 ? -16.076 -6.635 7.297 1.00 97.75 206 PRO A C 1
ATOM 1538 O O . PRO A 1 206 ? -16.627 -6.514 8.392 1.00 97.75 206 PRO A O 1
ATOM 1541 N N . GLU A 1 207 ? -15.081 -7.505 7.106 1.00 97.88 207 GLU A N 1
ATOM 1542 C CA . GLU A 1 207 ? -14.542 -8.341 8.184 1.00 97.88 207 GLU A CA 1
ATOM 1543 C C . GLU A 1 207 ? -13.681 -7.512 9.138 1.00 97.88 207 GLU A C 1
ATOM 1545 O O . GLU A 1 207 ? -13.798 -7.663 10.355 1.00 97.88 207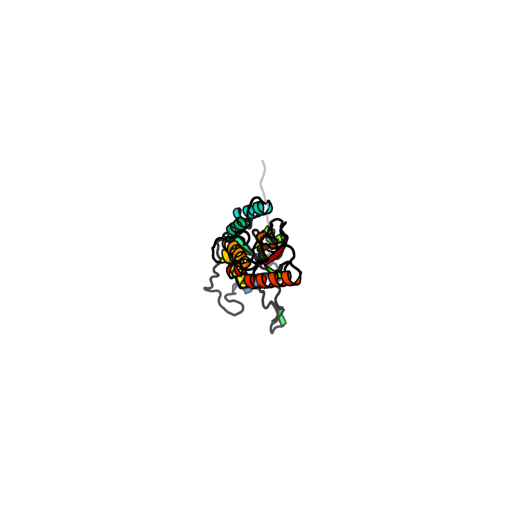 GLU A O 1
ATOM 1550 N N . VAL A 1 208 ? -12.893 -6.569 8.607 1.00 98.06 208 VAL A N 1
ATOM 1551 C CA . VAL A 1 208 ? -12.156 -5.594 9.427 1.00 98.06 208 VAL A CA 1
ATOM 1552 C C . VAL A 1 208 ? -13.138 -4.733 10.220 1.00 98.06 208 VAL A C 1
ATOM 1554 O O . VAL A 1 208 ? -12.984 -4.577 11.433 1.00 98.06 208 VAL A O 1
ATOM 1557 N N . PHE A 1 209 ? -14.194 -4.223 9.579 1.00 98.25 209 PHE A N 1
ATOM 1558 C CA . PHE A 1 209 ? -15.233 -3.462 10.275 1.00 98.25 209 PHE A CA 1
ATOM 1559 C C . PHE A 1 209 ? -15.904 -4.280 11.388 1.00 98.25 209 PHE A C 1
ATOM 1561 O O . PHE A 1 209 ? -16.033 -3.795 12.514 1.00 98.25 209 PHE A O 1
ATOM 1568 N N . ALA A 1 210 ? -16.273 -5.534 11.114 1.00 98.12 210 ALA A N 1
ATOM 1569 C CA . ALA A 1 210 ? -16.862 -6.425 12.109 1.00 98.12 210 ALA A CA 1
ATOM 1570 C C . ALA A 1 210 ? -15.918 -6.685 13.296 1.00 98.12 210 ALA A C 1
ATOM 1572 O O . ALA A 1 210 ? -16.376 -6.673 14.441 1.00 98.12 210 ALA A O 1
ATOM 1573 N N . ALA A 1 211 ? -14.615 -6.853 13.050 1.00 97.94 211 ALA A N 1
ATOM 1574 C CA . ALA A 1 211 ? -13.609 -7.006 14.099 1.00 97.94 211 ALA A CA 1
ATOM 1575 C C . ALA A 1 211 ? -13.525 -5.756 14.996 1.00 97.94 211 ALA A C 1
ATOM 1577 O O . ALA A 1 211 ? -13.552 -5.861 16.227 1.00 97.94 211 ALA A O 1
ATOM 1578 N N . PHE A 1 212 ? -13.535 -4.552 14.412 1.00 97.94 212 PHE A N 1
ATOM 1579 C CA . PHE A 1 212 ? -13.576 -3.308 15.189 1.00 97.94 212 PHE A CA 1
ATOM 1580 C C . PHE A 1 212 ? -14.864 -3.168 16.007 1.00 97.94 212 PHE A C 1
ATOM 1582 O O . PHE A 1 212 ? -14.791 -2.831 17.191 1.00 97.94 212 PHE A O 1
ATOM 1589 N N . VAL A 1 213 ? -16.028 -3.483 15.436 1.00 97.38 213 VAL A N 1
ATOM 1590 C CA . VAL A 1 213 ? -17.310 -3.471 16.162 1.00 97.38 213 VAL A CA 1
ATOM 1591 C C . VAL A 1 213 ? -17.295 -4.467 17.327 1.00 97.38 213 VAL A C 1
ATOM 1593 O O . VAL A 1 213 ? -17.675 -4.121 18.447 1.00 97.38 213 VAL A O 1
ATOM 1596 N N . ALA A 1 214 ? -16.798 -5.686 17.107 1.00 96.56 214 ALA A N 1
ATOM 1597 C CA . ALA A 1 214 ? -16.662 -6.686 18.163 1.00 96.56 214 ALA A CA 1
ATOM 1598 C C . ALA A 1 214 ? -15.718 -6.210 19.281 1.00 96.56 214 ALA A C 1
ATOM 1600 O O . ALA A 1 214 ? -16.021 -6.387 20.463 1.00 96.56 214 ALA A O 1
ATOM 1601 N N . SER A 1 215 ? -14.614 -5.545 18.922 1.00 95.12 215 SER A N 1
ATOM 1602 C CA . SER A 1 215 ? -13.605 -5.067 19.875 1.00 95.12 215 SER A CA 1
ATOM 1603 C C . SER A 1 215 ? -14.132 -4.028 20.873 1.00 95.12 215 SER A C 1
ATOM 1605 O O . SER A 1 215 ? -13.656 -3.974 22.012 1.00 95.12 215 SER A O 1
ATOM 1607 N N . ILE A 1 216 ? -15.123 -3.226 20.462 1.00 95.25 216 ILE A N 1
ATOM 1608 C CA . ILE A 1 216 ? -15.745 -2.199 21.307 1.00 95.25 216 ILE A CA 1
ATOM 1609 C C . ILE A 1 216 ? -16.963 -2.727 22.073 1.00 95.25 216 ILE A C 1
ATOM 1611 O O . ILE A 1 216 ? -17.384 -2.099 23.039 1.00 95.25 216 ILE A O 1
ATOM 1615 N N . GLY A 1 217 ? -17.501 -3.900 21.717 1.00 92.56 217 GLY A N 1
ATOM 1616 C CA . GLY A 1 217 ? -18.729 -4.445 22.312 1.00 92.56 217 GLY A CA 1
ATOM 1617 C C . GLY A 1 217 ? -18.661 -4.688 23.826 1.00 92.56 217 GLY A C 1
ATOM 1618 O O . GLY A 1 217 ? -19.690 -4.710 24.497 1.00 92.56 217 GLY A O 1
ATOM 1619 N N . THR A 1 218 ? -17.458 -4.836 24.389 1.00 88.75 218 THR A N 1
ATOM 1620 C CA . THR A 1 218 ? -17.237 -4.971 25.842 1.00 88.75 218 THR A CA 1
ATOM 1621 C C . THR A 1 218 ? -16.804 -3.672 26.530 1.00 88.75 218 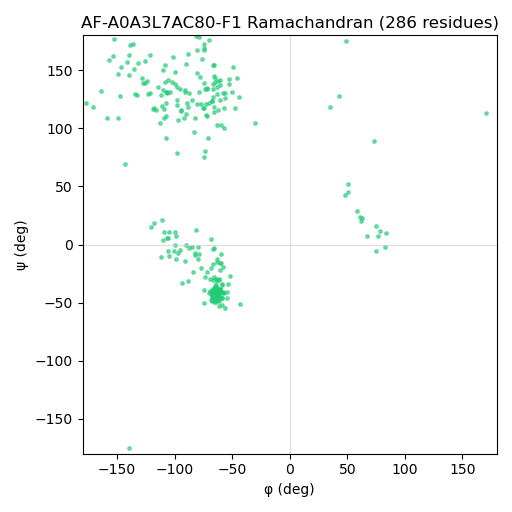THR A C 1
ATOM 1623 O O . THR A 1 218 ? -16.563 -3.672 27.735 1.00 88.75 218 THR A O 1
ATOM 1626 N N . GLU A 1 219 ? -16.660 -2.568 25.795 1.00 92.38 219 GLU A N 1
ATOM 1627 C CA . GLU A 1 219 ? -16.186 -1.278 26.307 1.00 92.38 219 GLU A CA 1
ATOM 1628 C C . GLU A 1 219 ? -17.337 -0.271 26.383 1.00 92.38 219 GLU A C 1
ATOM 1630 O O . GLU A 1 219 ? -17.584 0.486 25.453 1.00 92.38 219 GLU A O 1
ATOM 1635 N N . LEU A 1 220 ? -18.012 -0.206 27.536 1.00 88.88 220 LEU A N 1
ATOM 1636 C CA . LEU A 1 220 ? -19.184 0.664 27.757 1.00 88.88 220 LEU A CA 1
ATOM 1637 C C . LEU A 1 220 ? -18.922 2.165 27.529 1.00 88.88 220 LEU A C 1
ATOM 1639 O O . LEU A 1 220 ? -19.856 2.948 27.378 1.00 88.88 220 LEU A O 1
ATOM 1643 N N . SER A 1 221 ? -17.656 2.578 27.554 1.00 92.31 221 SER A N 1
ATOM 1644 C CA . SER A 1 221 ? -17.229 3.960 27.323 1.00 92.31 221 SER A CA 1
ATOM 1645 C C . SER A 1 221 ? -17.171 4.341 25.839 1.00 92.31 221 SER A C 1
ATOM 1647 O O . SER A 1 221 ? -17.059 5.529 25.533 1.00 92.31 221 SER A O 1
ATOM 1649 N N . VAL A 1 222 ? -17.243 3.361 24.932 1.00 95.50 222 VAL A N 1
ATOM 1650 C CA . VAL A 1 222 ? -17.220 3.547 23.479 1.00 95.50 222 VAL A CA 1
ATOM 1651 C C . VAL A 1 222 ? -18.618 3.291 22.931 1.00 95.50 222 VAL A C 1
ATOM 1653 O O . VAL A 1 222 ? -19.190 2.224 23.121 1.00 95.50 222 VAL A O 1
ATOM 1656 N N . LEU A 1 223 ? -19.174 4.293 22.264 1.00 94.75 223 LEU A N 1
ATOM 1657 C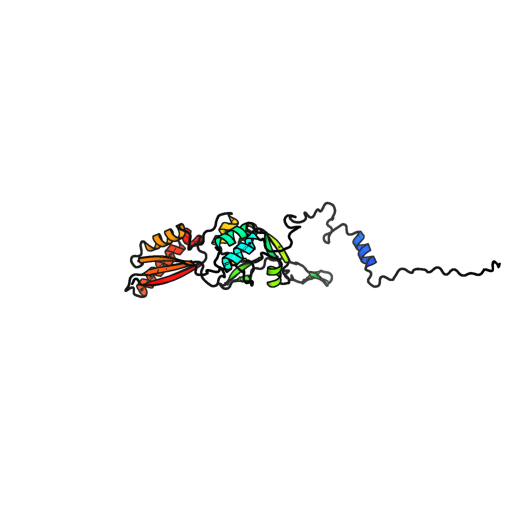 CA . LEU A 1 223 ? -20.531 4.274 21.728 1.00 94.75 223 LEU A CA 1
ATOM 1658 C C . LEU A 1 223 ? -20.571 3.821 20.269 1.00 94.75 223 LEU A C 1
ATOM 1660 O O . LEU A 1 223 ? -21.554 3.218 19.854 1.00 94.75 223 LEU A O 1
ATOM 1664 N N . ASP A 1 224 ? -19.532 4.140 19.496 1.00 95.81 224 ASP A N 1
ATOM 1665 C CA . ASP A 1 224 ? -19.479 3.843 18.065 1.00 95.81 224 ASP A CA 1
ATOM 1666 C C . ASP A 1 224 ? -18.034 3.786 17.548 1.00 95.81 224 ASP A C 1
ATOM 1668 O O . ASP A 1 224 ? -17.121 4.366 18.151 1.00 95.81 224 ASP A O 1
ATOM 1672 N N . VAL A 1 225 ? -17.843 3.114 16.412 1.00 97.44 225 VAL A N 1
ATOM 1673 C CA . VAL A 1 225 ? -16.582 3.047 15.671 1.00 97.44 225 VAL A CA 1
ATOM 1674 C C . VAL A 1 225 ? -16.823 3.270 14.180 1.00 97.44 225 VAL A C 1
ATOM 1676 O O . VAL A 1 225 ? -17.648 2.610 13.557 1.00 97.44 225 VAL A O 1
ATOM 1679 N N . ALA A 1 226 ? -16.053 4.179 13.586 1.00 97.75 226 ALA A N 1
ATOM 1680 C CA . ALA A 1 226 ? -16.061 4.431 12.150 1.00 97.75 226 ALA A CA 1
ATOM 1681 C C . ALA A 1 226 ? -14.655 4.281 11.566 1.00 97.75 226 ALA A C 1
ATOM 1683 O O . ALA A 1 226 ? -13.671 4.715 12.170 1.00 97.75 226 ALA A O 1
ATOM 1684 N N . LEU A 1 227 ? -14.571 3.699 10.372 1.00 98.38 227 LEU A N 1
ATOM 1685 C CA . LEU A 1 227 ? -13.323 3.477 9.648 1.00 98.38 227 LEU A CA 1
ATOM 1686 C C . LEU A 1 227 ? -13.238 4.419 8.447 1.00 98.38 227 LEU A C 1
ATOM 1688 O O . LEU A 1 227 ? -14.230 4.679 7.771 1.00 98.38 227 LEU A O 1
ATOM 1692 N N . SER A 1 228 ? -12.052 4.962 8.200 1.00 98.00 228 SER A N 1
ATOM 1693 C CA . SER A 1 228 ? -11.787 5.842 7.058 1.00 98.00 228 SER A CA 1
ATOM 1694 C C . SER A 1 228 ? -10.315 5.776 6.665 1.00 98.00 228 SER A C 1
ATOM 1696 O O . SER A 1 228 ? -9.487 5.349 7.467 1.00 98.00 228 SER A O 1
ATOM 1698 N N . THR A 1 229 ? -9.981 6.212 5.451 1.00 97.38 229 THR A N 1
ATOM 1699 C CA . THR A 1 229 ? -8.582 6.315 5.016 1.00 97.38 229 THR A CA 1
ATOM 1700 C C . THR A 1 229 ? -7.875 7.512 5.657 1.00 97.38 229 THR A C 1
ATOM 1702 O O . THR A 1 229 ? -8.445 8.603 5.767 1.00 97.38 229 THR A O 1
ATOM 1705 N N . GLY A 1 230 ? -6.624 7.316 6.078 1.00 96.88 230 GLY A N 1
ATOM 1706 C CA . GLY A 1 230 ? -5.710 8.398 6.463 1.00 96.88 230 GLY A CA 1
ATOM 1707 C C . GLY A 1 230 ? -4.773 8.844 5.338 1.00 96.88 230 GLY A C 1
ATOM 1708 O O . GLY A 1 230 ? -4.040 9.816 5.513 1.00 96.88 230 GLY A O 1
ATOM 1709 N N . ASP A 1 231 ? -4.814 8.163 4.194 1.00 95.75 231 ASP A N 1
ATOM 1710 C CA . ASP A 1 231 ? -3.913 8.351 3.057 1.00 95.75 231 ASP A CA 1
ATOM 1711 C C . ASP A 1 231 ? -4.691 8.181 1.736 1.00 95.75 231 ASP A C 1
ATOM 1713 O O . ASP A 1 231 ? -4.533 7.185 1.030 1.00 95.75 231 ASP A O 1
ATOM 1717 N N . PRO A 1 232 ? -5.591 9.124 1.397 1.00 95.62 232 PRO A N 1
ATOM 1718 C CA . PRO A 1 232 ? -6.542 8.969 0.291 1.00 95.62 232 PRO A CA 1
ATOM 1719 C C . PRO A 1 232 ? -5.897 8.921 -1.099 1.00 95.62 232 PRO A C 1
ATOM 1721 O O . PRO A 1 232 ? -6.550 8.508 -2.049 1.00 95.62 232 PRO A O 1
ATOM 1724 N N . LEU A 1 233 ? -4.641 9.358 -1.225 1.00 95.00 233 LEU A N 1
ATOM 1725 C CA . LEU A 1 233 ? -3.878 9.341 -2.476 1.00 95.00 233 LEU A CA 1
ATOM 1726 C C . LEU A 1 233 ? -2.802 8.248 -2.496 1.00 95.00 233 LEU A C 1
ATOM 1728 O O . LEU A 1 233 ? -2.003 8.221 -3.432 1.00 95.00 233 LEU A O 1
ATOM 1732 N N . SER A 1 234 ? -2.756 7.386 -1.473 1.00 96.25 234 SER A N 1
ATOM 1733 C CA . SER A 1 234 ? -1.771 6.307 -1.336 1.00 96.25 234 SER A CA 1
ATOM 1734 C C . SER A 1 234 ? -0.330 6.798 -1.521 1.00 96.25 234 SER A C 1
ATOM 1736 O O . SER A 1 234 ? 0.412 6.270 -2.344 1.00 96.25 234 SER A O 1
ATOM 1738 N N . ARG A 1 235 ? 0.060 7.848 -0.785 1.00 93.62 235 ARG A N 1
ATOM 1739 C CA . ARG A 1 235 ? 1.395 8.484 -0.862 1.00 93.62 235 ARG A CA 1
ATOM 1740 C C . ARG A 1 235 ? 2.264 8.244 0.363 1.00 93.62 235 ARG A C 1
ATOM 1742 O O . ARG A 1 235 ? 3.343 8.813 0.463 1.00 93.62 235 ARG A O 1
ATOM 1749 N N . LEU A 1 236 ? 1.792 7.444 1.319 1.00 92.69 236 LEU A N 1
ATOM 1750 C CA . LEU A 1 236 ? 2.464 7.236 2.602 1.00 92.69 236 LEU A CA 1
ATOM 1751 C C . LEU A 1 236 ? 2.620 8.535 3.421 1.00 92.69 236 LEU A C 1
ATOM 1753 O O . LEU A 1 236 ? 3.476 8.629 4.294 1.00 92.69 236 LEU A O 1
ATOM 1757 N N . HIS A 1 237 ? 1.767 9.541 3.180 1.00 91.19 237 HIS A N 1
ATOM 1758 C CA . HIS A 1 237 ? 1.730 10.787 3.965 1.00 91.19 237 HIS A CA 1
ATOM 1759 C C . HIS A 1 237 ? 0.926 10.662 5.267 1.00 91.19 237 HIS A C 1
ATOM 1761 O O . HIS A 1 237 ? 0.917 11.576 6.093 1.00 91.19 237 HIS A O 1
ATOM 1767 N N . GLY A 1 238 ? 0.223 9.547 5.443 1.00 91.88 238 GLY A N 1
ATOM 1768 C CA . GLY A 1 238 ? -0.600 9.261 6.605 1.00 91.88 238 GLY A CA 1
ATOM 1769 C C . GLY A 1 238 ? -0.721 7.759 6.855 1.00 91.88 238 GLY A C 1
ATOM 1770 O O . GLY A 1 238 ? -0.194 6.948 6.082 1.00 91.88 238 GLY A O 1
ATOM 1771 N N . PRO A 1 239 ? -1.401 7.371 7.945 1.00 94.00 239 PRO A N 1
ATOM 1772 C CA . PRO A 1 239 ? -1.720 5.975 8.199 1.00 94.00 239 PRO A CA 1
ATOM 1773 C C . PRO A 1 239 ? -2.704 5.467 7.147 1.00 94.00 239 PRO A C 1
ATOM 1775 O O . PRO A 1 239 ? -3.490 6.238 6.597 1.00 94.00 239 PRO A O 1
ATOM 1778 N N . GLU A 1 240 ? -2.702 4.161 6.906 1.00 95.62 240 GLU A N 1
ATOM 1779 C CA . GLU A 1 240 ? -3.714 3.550 6.045 1.00 95.62 240 GLU A CA 1
ATOM 1780 C C . GLU A 1 240 ? -5.113 3.755 6.640 1.00 95.62 240 GLU A C 1
ATOM 1782 O O . GLU A 1 240 ? -6.006 4.291 5.982 1.00 95.62 240 GLU A O 1
ATOM 1787 N N . LEU A 1 241 ? -5.277 3.376 7.910 1.00 97.75 241 LEU A N 1
ATOM 1788 C CA . LEU A 1 241 ? -6.564 3.325 8.586 1.00 97.75 241 LEU A CA 1
ATOM 1789 C C . LEU A 1 241 ? -6.676 4.389 9.685 1.00 97.75 241 LEU A C 1
ATOM 1791 O O . LEU A 1 241 ? -5.849 4.487 10.591 1.00 97.75 241 LEU A O 1
ATOM 1795 N N . VAL A 1 242 ? -7.754 5.166 9.654 1.00 98.31 242 VAL A N 1
ATOM 1796 C CA . VAL A 1 242 ? -8.163 6.061 10.740 1.00 98.31 242 VAL A CA 1
ATOM 1797 C C . VAL A 1 242 ? -9.389 5.464 11.416 1.00 98.31 242 VAL A C 1
ATOM 1799 O O . VAL A 1 242 ? -10.483 5.457 10.845 1.00 98.31 242 VAL A O 1
ATOM 1802 N N . VAL A 1 243 ? -9.205 5.007 12.653 1.00 98.19 243 VAL A N 1
ATOM 1803 C CA . VAL A 1 243 ? -10.261 4.462 13.510 1.00 98.19 243 VAL A CA 1
ATOM 1804 C C . VAL A 1 243 ? -10.834 5.599 14.346 1.00 98.19 243 VAL A C 1
ATOM 1806 O O . VAL A 1 243 ? -10.173 6.128 15.240 1.00 98.19 243 VAL A O 1
ATOM 1809 N N . THR A 1 244 ? -12.060 6.011 14.049 1.00 98.25 244 THR A N 1
ATOM 1810 C CA . THR A 1 244 ? -12.751 7.055 14.806 1.00 98.25 244 THR A CA 1
ATOM 1811 C C . THR A 1 244 ? -13.631 6.423 15.874 1.00 98.25 244 THR A C 1
ATOM 1813 O O . THR A 1 244 ? -14.601 5.755 15.537 1.00 98.25 244 THR A O 1
ATOM 1816 N N . LEU A 1 245 ? -13.311 6.654 17.148 1.00 97.44 245 LEU A N 1
ATOM 1817 C CA . LEU A 1 245 ? -14.098 6.191 18.291 1.00 97.44 245 LEU A CA 1
ATOM 1818 C C . LEU A 1 245 ? -14.996 7.319 18.800 1.00 97.44 245 LEU A C 1
ATOM 1820 O O . LEU A 1 245 ? -14.501 8.394 19.155 1.00 97.44 245 LEU A O 1
ATOM 1824 N N . THR A 1 246 ? -16.298 7.063 18.876 1.00 96.75 246 THR A N 1
ATOM 1825 C CA . THR A 1 246 ? -17.247 7.952 19.553 1.00 96.75 246 THR A CA 1
ATOM 1826 C C . THR A 1 246 ? -17.338 7.537 21.011 1.00 96.75 246 THR A C 1
ATOM 1828 O O . THR A 1 246 ? -17.664 6.392 21.310 1.00 96.75 246 THR A O 1
ATOM 1831 N N . LEU A 1 247 ? -17.042 8.451 21.927 1.00 94.81 247 LEU A N 1
ATOM 1832 C CA . LEU A 1 247 ? -16.963 8.169 23.356 1.00 94.81 247 LEU A CA 1
ATOM 1833 C C . LEU A 1 247 ? -18.133 8.778 24.131 1.00 94.81 247 LEU A C 1
ATOM 1835 O O . LEU A 1 247 ? -18.713 9.795 23.737 1.00 94.81 247 LEU A O 1
ATOM 1839 N N . MET A 1 248 ? -18.444 8.173 25.276 1.00 93.50 248 MET A N 1
ATOM 1840 C CA . MET A 1 248 ? -19.338 8.768 26.267 1.00 93.50 248 MET A CA 1
ATOM 1841 C C . MET A 1 248 ? -18.716 10.039 26.865 1.00 93.50 248 MET A C 1
ATOM 1843 O O . MET A 1 248 ? -17.504 10.118 27.077 1.00 93.50 248 MET A O 1
ATOM 1847 N N . GLN A 1 249 ? -19.551 11.032 27.172 1.00 89.12 249 GLN A N 1
ATOM 1848 C CA . GLN A 1 249 ? -19.111 12.228 27.889 1.00 89.12 249 GLN A CA 1
ATOM 1849 C C . GLN A 1 249 ? -18.659 11.907 29.325 1.00 89.12 249 GLN A C 1
ATOM 1851 O O . GLN A 1 249 ? -19.115 10.949 29.945 1.00 89.12 249 GLN A O 1
ATOM 1856 N N . GLY A 1 250 ? -17.780 12.749 29.875 1.00 88.06 250 GLY A N 1
ATOM 1857 C CA . GLY A 1 250 ? -17.370 12.672 31.282 1.00 88.06 250 GLY A CA 1
ATOM 1858 C C . GLY A 1 250 ? -16.255 11.670 31.596 1.00 88.06 250 GLY A C 1
ATOM 1859 O O . GLY A 1 250 ? -15.967 11.450 32.770 1.00 88.06 250 GLY A O 1
ATOM 1860 N N . LEU A 1 251 ? -15.604 11.089 30.583 1.00 89.75 251 LEU A N 1
ATOM 1861 C CA . LEU A 1 251 ? -14.380 10.309 30.775 1.00 89.75 251 LEU A CA 1
ATOM 1862 C C . LEU A 1 251 ? -13.238 11.219 31.224 1.00 89.75 251 LEU A C 1
ATOM 1864 O O . LEU A 1 251 ? -12.881 12.175 30.531 1.00 89.75 251 LEU A O 1
ATOM 1868 N N . ASP A 1 252 ? -12.638 10.898 32.367 1.00 92.69 252 ASP A N 1
ATOM 1869 C CA . ASP A 1 252 ? -11.363 11.495 32.735 1.00 92.69 252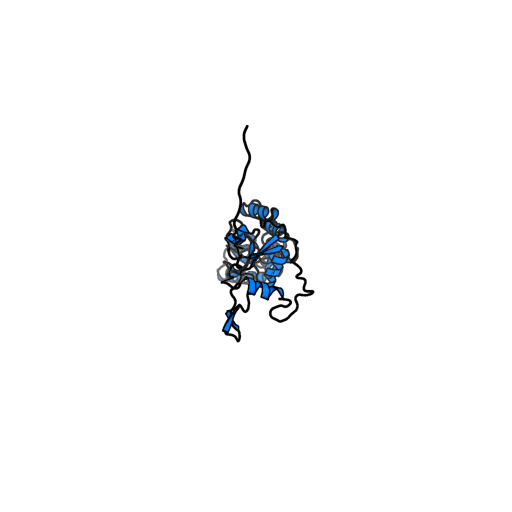 ASP A CA 1
ATOM 1870 C C . ASP A 1 252 ? -10.213 10.900 31.901 1.00 92.69 252 ASP A C 1
ATOM 1872 O O . ASP A 1 252 ? -10.359 9.907 31.179 1.00 92.69 252 ASP A O 1
ATOM 1876 N N . ARG A 1 253 ? -9.040 11.530 31.994 1.00 92.69 253 ARG A N 1
ATOM 1877 C CA . ARG A 1 253 ? -7.865 11.130 31.216 1.00 92.69 253 ARG A CA 1
ATOM 1878 C C . ARG A 1 253 ? -7.383 9.719 31.559 1.00 92.69 253 ARG A C 1
ATOM 1880 O O . ARG A 1 253 ? -6.988 8.986 30.663 1.00 92.69 253 ARG A O 1
ATOM 1887 N N . THR A 1 254 ? -7.438 9.325 32.828 1.00 95.75 254 THR A N 1
ATOM 1888 C CA . THR A 1 254 ? -6.978 8.005 33.277 1.00 95.75 254 THR A CA 1
ATOM 1889 C C . THR A 1 254 ? -7.888 6.896 32.753 1.00 95.75 254 THR A C 1
ATOM 1891 O O . THR A 1 254 ? -7.402 5.862 32.296 1.00 95.75 254 THR A O 1
ATOM 1894 N N . MET A 1 255 ? -9.202 7.115 32.768 1.00 92.94 255 MET A N 1
ATOM 1895 C CA . MET A 1 255 ? -10.186 6.204 32.192 1.00 92.94 255 MET A CA 1
ATOM 1896 C C . MET A 1 255 ? -10.020 6.096 30.676 1.00 92.94 255 MET A C 1
ATOM 1898 O O . MET A 1 255 ? -10.022 4.983 30.150 1.00 92.94 255 MET A O 1
ATOM 1902 N N . LEU A 1 256 ? -9.839 7.228 29.986 1.00 93.38 256 LEU A N 1
ATOM 1903 C CA . LEU A 1 256 ? -9.602 7.260 28.543 1.00 93.38 256 LEU A CA 1
ATOM 1904 C C . LEU A 1 256 ? -8.350 6.464 28.163 1.00 93.38 256 LEU A C 1
ATOM 1906 O O . LEU A 1 256 ? -8.429 5.574 27.318 1.00 93.38 256 LEU A O 1
ATOM 1910 N N . ASP A 1 257 ? -7.222 6.739 28.817 1.00 94.38 257 ASP A N 1
ATOM 1911 C CA . ASP A 1 257 ? -5.955 6.054 28.551 1.00 94.38 257 ASP A CA 1
ATOM 1912 C C . ASP A 1 257 ? -6.099 4.537 28.771 1.00 94.38 257 ASP A C 1
ATOM 1914 O O . ASP A 1 257 ? -5.657 3.738 27.946 1.00 94.38 257 ASP A O 1
ATOM 1918 N N . ALA A 1 258 ? -6.806 4.124 29.830 1.00 94.75 258 ALA A N 1
ATOM 1919 C CA . ALA A 1 258 ? -7.058 2.714 30.109 1.00 94.75 258 ALA A CA 1
ATOM 1920 C C . ALA A 1 258 ? -7.941 2.037 29.042 1.00 94.75 258 ALA A C 1
ATOM 1922 O O . ALA A 1 258 ? -7.690 0.883 28.690 1.00 94.75 258 ALA A O 1
ATOM 1923 N N . VAL A 1 259 ? -8.973 2.721 28.531 1.00 94.12 259 VAL A N 1
ATOM 1924 C CA . VAL A 1 259 ? -9.824 2.216 27.434 1.00 94.12 259 VAL A CA 1
ATOM 1925 C C . VAL A 1 259 ? -9.000 2.051 26.160 1.00 94.12 259 VAL A C 1
ATOM 1927 O O . VAL A 1 259 ? -9.011 0.977 25.558 1.00 94.12 259 VAL A O 1
ATOM 1930 N N . LEU A 1 260 ? -8.240 3.080 25.776 1.00 94.75 260 LEU A N 1
ATOM 1931 C CA . LEU A 1 260 ? -7.417 3.054 24.567 1.00 94.75 260 LEU A CA 1
ATOM 1932 C C . LEU A 1 260 ? -6.340 1.974 24.630 1.00 94.75 260 LEU A C 1
ATOM 1934 O O . LEU A 1 260 ? -6.135 1.269 23.646 1.00 94.75 260 LEU A O 1
ATOM 1938 N N . GLN A 1 261 ? -5.701 1.784 25.785 1.00 95.12 261 GLN A N 1
ATOM 1939 C CA . GLN A 1 261 ? -4.701 0.734 25.964 1.00 95.12 261 GLN A CA 1
ATOM 1940 C C . GLN A 1 261 ? -5.300 -0.669 25.786 1.00 95.12 261 GLN A C 1
ATOM 1942 O O . GLN A 1 261 ? -4.701 -1.509 25.114 1.00 95.12 261 GLN A O 1
ATOM 1947 N N . ARG A 1 262 ? -6.493 -0.928 26.344 1.00 95.56 262 ARG A N 1
ATOM 1948 C CA . ARG A 1 262 ? -7.179 -2.220 26.168 1.00 95.56 262 ARG A CA 1
ATOM 1949 C C . ARG A 1 262 ? -7.585 -2.457 24.719 1.00 95.56 262 ARG A C 1
ATOM 1951 O O . ARG A 1 262 ? -7.386 -3.558 24.217 1.00 95.56 262 ARG A O 1
ATOM 1958 N N . LEU A 1 263 ? -8.135 -1.443 24.050 1.00 95.88 263 LEU A N 1
ATOM 1959 C CA . LEU A 1 263 ? -8.507 -1.541 22.637 1.00 95.88 263 LEU A CA 1
ATOM 1960 C C . LEU A 1 263 ? -7.286 -1.799 21.757 1.00 95.88 263 LEU A C 1
ATOM 1962 O O . LEU A 1 263 ? -7.300 -2.750 20.986 1.00 95.88 263 LEU A O 1
ATOM 1966 N N . ALA A 1 264 ? -6.207 -1.036 21.943 1.00 94.06 264 ALA A N 1
ATOM 1967 C CA . ALA A 1 264 ? -4.960 -1.239 21.215 1.00 94.06 264 ALA A CA 1
ATOM 1968 C C . ALA A 1 264 ? -4.408 -2.661 21.407 1.00 94.06 264 ALA A C 1
ATOM 1970 O O . ALA A 1 264 ? -3.997 -3.293 20.437 1.00 94.06 264 ALA A O 1
ATOM 1971 N N . GLN A 1 265 ? -4.454 -3.196 22.634 1.00 94.75 265 GLN A N 1
ATOM 1972 C CA . GLN A 1 265 ? -4.043 -4.575 22.902 1.00 94.75 265 GLN A CA 1
ATOM 1973 C C . GLN A 1 265 ? -4.936 -5.598 22.189 1.00 94.75 265 GLN A C 1
ATOM 1975 O O . GLN A 1 265 ? -4.410 -6.549 21.618 1.00 94.75 265 GLN A O 1
ATOM 1980 N N . ARG A 1 266 ? -6.263 -5.412 22.195 1.00 95.25 266 ARG A N 1
ATOM 1981 C CA . ARG A 1 266 ? -7.189 -6.307 21.480 1.00 95.25 266 ARG A CA 1
ATOM 1982 C C . ARG A 1 266 ? -6.949 -6.275 19.978 1.00 95.25 266 ARG A C 1
ATOM 1984 O O . ARG A 1 266 ? -6.866 -7.331 19.373 1.00 95.25 266 ARG A O 1
ATOM 1991 N N . TRP A 1 267 ? -6.795 -5.091 19.393 1.00 95.62 267 TRP A N 1
ATOM 1992 C CA . TRP A 1 267 ? -6.558 -4.941 17.956 1.00 95.62 267 TRP A CA 1
ATOM 1993 C C . TRP A 1 267 ? -5.237 -5.567 17.518 1.00 95.62 267 TRP A C 1
ATOM 1995 O O . TRP A 1 267 ? -5.183 -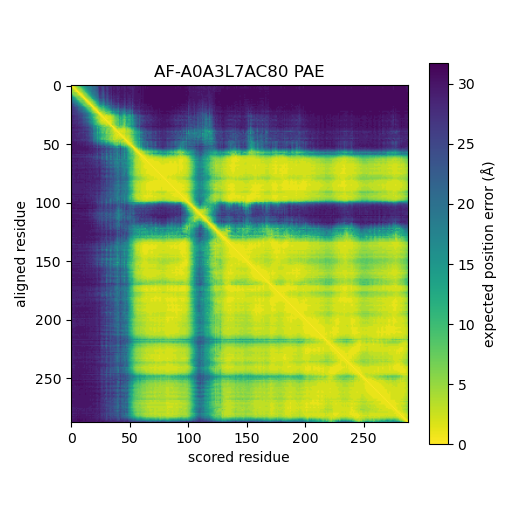6.193 16.469 1.00 95.62 267 TRP A O 1
ATOM 2005 N N . ALA A 1 268 ? -4.188 -5.459 18.337 1.00 93.12 268 ALA A N 1
ATOM 2006 C CA . ALA A 1 268 ? -2.911 -6.114 18.066 1.00 93.12 268 ALA A CA 1
ATOM 2007 C C . ALA A 1 268 ? -2.974 -7.652 18.163 1.00 93.12 268 ALA A C 1
ATOM 2009 O O . ALA A 1 268 ? -2.091 -8.326 17.643 1.00 93.12 268 ALA A O 1
ATOM 2010 N N . GLN A 1 269 ? -3.978 -8.202 18.854 1.00 95.31 269 GLN A N 1
ATOM 2011 C CA . GLN A 1 269 ? -4.207 -9.644 19.011 1.00 95.31 269 GLN A CA 1
ATOM 2012 C C . GLN A 1 269 ? -5.293 -10.191 18.075 1.00 95.31 269 GLN A C 1
ATOM 2014 O O . GLN A 1 269 ? -5.534 -11.396 18.070 1.00 95.31 269 GLN A O 1
ATOM 2019 N N . ASP A 1 270 ? -5.968 -9.322 17.326 1.00 97.44 270 ASP A N 1
ATOM 2020 C CA . ASP A 1 270 ? -6.981 -9.708 16.354 1.00 97.44 270 ASP A CA 1
ATOM 2021 C C . ASP A 1 270 ? -6.308 -9.935 14.998 1.00 97.44 270 ASP A C 1
ATOM 2023 O O . ASP A 1 270 ? -5.805 -8.996 14.375 1.00 97.44 270 ASP A O 1
ATOM 2027 N N . ASP A 1 271 ? -6.284 -11.191 14.550 1.00 96.56 271 ASP A N 1
ATOM 2028 C CA . ASP A 1 271 ? -5.602 -11.582 13.315 1.00 96.56 271 ASP A CA 1
ATOM 2029 C C . ASP A 1 271 ? -6.142 -10.834 12.088 1.00 96.56 271 ASP A C 1
ATOM 2031 O O . ASP A 1 271 ? -5.368 -10.494 11.192 1.00 96.56 271 ASP A O 1
ATOM 2035 N N . VAL A 1 272 ? -7.446 -10.531 12.035 1.00 96.94 272 VAL A N 1
ATOM 2036 C CA . VAL A 1 272 ? -8.049 -9.821 10.897 1.00 96.94 272 VAL A CA 1
ATOM 2037 C C . VAL A 1 272 ? -7.521 -8.392 10.846 1.00 96.94 272 VAL A C 1
ATOM 2039 O O . VAL A 1 272 ? -7.046 -7.952 9.800 1.00 96.94 272 VAL A O 1
ATOM 2042 N N . ILE A 1 273 ? -7.534 -7.680 11.975 1.00 96.88 273 ILE A N 1
ATOM 2043 C CA . ILE A 1 273 ? -7.030 -6.301 12.040 1.00 96.88 273 ILE A CA 1
ATOM 2044 C C . ILE A 1 273 ? -5.520 -6.267 11.769 1.00 96.88 273 ILE A C 1
ATOM 2046 O O . ILE A 1 273 ? -5.061 -5.477 10.943 1.00 96.88 273 ILE A O 1
ATOM 2050 N N . ALA A 1 274 ? -4.748 -7.135 12.425 1.00 93.94 274 ALA A N 1
ATOM 2051 C CA . ALA A 1 274 ? -3.289 -7.135 12.343 1.00 93.94 274 ALA A CA 1
ATOM 2052 C C . ALA A 1 274 ? -2.761 -7.479 10.937 1.00 93.94 274 ALA A C 1
ATOM 2054 O O . ALA A 1 274 ? -1.742 -6.934 10.499 1.00 93.94 274 ALA A O 1
ATOM 2055 N N . THR A 1 275 ? -3.443 -8.375 10.217 1.00 93.62 275 THR A N 1
ATOM 2056 C CA . THR A 1 275 ? -3.003 -8.812 8.883 1.00 93.62 275 THR A CA 1
ATOM 2057 C C . THR A 1 275 ? -3.534 -7.936 7.754 1.00 93.62 275 THR A C 1
ATOM 2059 O O . THR A 1 275 ? -2.836 -7.779 6.750 1.00 93.62 275 THR A O 1
ATOM 2062 N N . ARG A 1 276 ? -4.727 -7.342 7.901 1.00 96.12 276 ARG A N 1
ATOM 2063 C CA . ARG A 1 276 ? -5.389 -6.592 6.819 1.00 96.12 276 ARG A CA 1
ATOM 2064 C C . ARG A 1 276 ? -5.232 -5.079 6.888 1.00 96.12 276 ARG A C 1
ATOM 2066 O O . ARG A 1 276 ? -5.511 -4.422 5.892 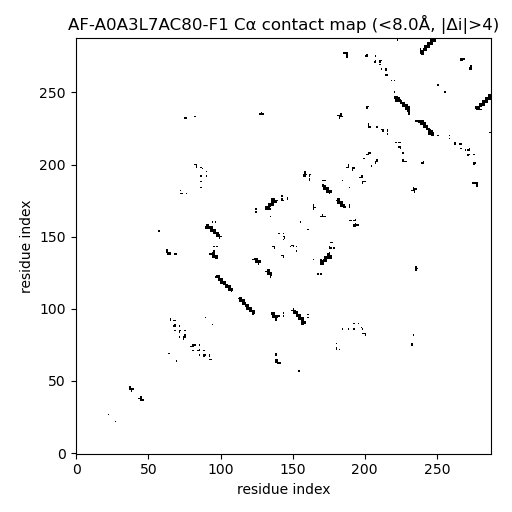1.00 96.12 276 ARG A O 1
ATOM 2073 N N . ALA A 1 277 ? -4.761 -4.528 8.006 1.00 96.00 277 ALA A N 1
ATOM 2074 C CA . ALA A 1 277 ? -4.354 -3.128 8.101 1.00 96.00 277 ALA A CA 1
ATOM 2075 C C . ALA A 1 277 ? -2.823 -3.008 8.185 1.00 96.00 277 ALA A C 1
ATOM 2077 O O . ALA A 1 277 ? -2.160 -3.668 8.989 1.00 96.00 277 ALA A O 1
ATOM 2078 N N . ASP A 1 278 ? -2.239 -2.136 7.367 1.00 94.94 278 ASP A N 1
ATOM 2079 C CA . ASP A 1 278 ? -0.808 -1.845 7.391 1.00 94.94 278 ASP A CA 1
ATOM 2080 C C . ASP A 1 278 ? -0.424 -0.980 8.592 1.00 94.94 278 ASP A C 1
ATOM 2082 O O . ASP A 1 278 ? 0.508 -1.283 9.334 1.00 94.94 278 ASP A O 1
ATOM 2086 N N . SER A 1 279 ? -1.153 0.118 8.769 1.00 93.75 279 SER A N 1
ATOM 2087 C CA . SER A 1 279 ? -0.940 1.092 9.832 1.00 93.75 279 SER A CA 1
ATOM 2088 C C . SER A 1 279 ? -2.264 1.724 10.230 1.00 93.75 279 SER A C 1
ATOM 2090 O O . SER A 1 279 ? -3.153 1.918 9.398 1.00 93.75 279 SER A O 1
ATOM 2092 N N . LEU A 1 280 ? -2.395 2.061 11.511 1.00 95.19 280 LEU A N 1
ATOM 2093 C CA . LEU A 1 280 ? -3.615 2.643 12.048 1.00 95.19 280 LEU A CA 1
ATOM 2094 C C . LEU A 1 280 ? -3.328 3.829 12.963 1.00 95.19 280 LEU A C 1
ATOM 2096 O O . LEU A 1 280 ? -2.301 3.891 13.637 1.00 95.19 280 LEU A O 1
ATOM 2100 N N . THR A 1 281 ? -4.275 4.758 13.017 1.00 96.06 281 THR A N 1
ATOM 2101 C CA . THR A 1 281 ? -4.330 5.808 14.034 1.00 96.06 281 THR A CA 1
ATOM 2102 C C . THR A 1 281 ? -5.730 5.906 14.620 1.00 96.06 281 THR A C 1
ATOM 2104 O O . THR A 1 281 ? -6.714 5.543 13.972 1.00 96.06 281 THR A O 1
ATOM 2107 N N . VAL A 1 282 ? -5.827 6.430 15.839 1.00 97.06 282 VAL A N 1
ATOM 2108 C CA . VAL A 1 282 ? -7.101 6.612 16.537 1.00 97.06 282 VAL A CA 1
ATOM 2109 C C . VAL A 1 282 ? -7.476 8.085 16.552 1.00 97.06 282 VAL A C 1
ATOM 2111 O O . VAL A 1 282 ? -6.684 8.943 16.940 1.00 97.06 282 VAL A O 1
ATOM 2114 N N . ARG A 1 283 ? -8.720 8.377 16.176 1.00 96.94 283 ARG A N 1
ATOM 2115 C CA . ARG A 1 283 ? -9.343 9.692 16.319 1.00 96.94 283 ARG A CA 1
ATOM 2116 C C . ARG A 1 283 ? -10.496 9.591 17.306 1.00 96.94 283 ARG A C 1
ATOM 2118 O O . ARG A 1 283 ? -11.300 8.671 17.234 1.00 96.94 283 ARG A O 1
ATOM 2125 N N . LEU A 1 284 ? -10.596 10.550 18.216 1.00 95.44 284 LEU A N 1
ATOM 2126 C CA . LEU A 1 284 ? -11.659 10.574 19.216 1.00 95.44 284 LEU A CA 1
ATOM 2127 C C . LEU A 1 284 ? -12.733 11.584 18.821 1.00 95.44 284 LEU A C 1
ATOM 2129 O O . LEU A 1 284 ? -12.419 12.682 18.355 1.00 95.44 284 LEU A O 1
ATOM 2133 N N . ARG A 1 285 ? -13.994 11.217 19.033 1.00 93.69 285 ARG A N 1
ATOM 2134 C CA . ARG A 1 285 ? -15.151 12.111 18.956 1.00 93.69 285 ARG A CA 1
ATOM 2135 C C . ARG A 1 285 ? -15.957 11.999 20.245 1.00 93.69 285 ARG A C 1
ATOM 2137 O O . ARG A 1 285 ? -16.134 10.907 20.775 1.00 93.69 285 ARG A O 1
ATOM 2144 N N . SER A 1 286 ? -16.435 13.130 20.753 1.00 86.38 286 SER A N 1
ATOM 2145 C CA . SER A 1 286 ? -17.421 13.128 21.837 1.00 86.38 286 SER A CA 1
ATOM 2146 C C . SER A 1 286 ? -18.797 12.817 21.261 1.00 86.38 286 SER A C 1
ATOM 2148 O O . SER A 1 286 ? -19.108 13.282 20.165 1.00 86.38 286 SER A O 1
ATOM 2150 N N . SER A 1 287 ? -19.620 12.080 22.006 1.00 83.75 287 SER A N 1
ATOM 2151 C CA . SER A 1 287 ? -21.070 12.106 21.790 1.00 83.75 287 SER A CA 1
ATOM 2152 C C . SER A 1 287 ? -21.595 13.525 22.007 1.00 83.75 287 SER A C 1
ATOM 2154 O O . SER A 1 287 ? -21.141 14.206 22.934 1.00 83.75 287 SER A O 1
ATOM 2156 N N . GLU A 1 288 ? -22.498 13.965 21.128 1.00 67.94 288 GLU A N 1
ATOM 2157 C CA . GLU A 1 288 ? -23.283 15.195 21.311 1.00 67.94 288 GLU A CA 1
ATOM 2158 C C . GLU A 1 288 ? -24.210 15.090 22.528 1.00 67.94 288 GLU A C 1
ATOM 2160 O O . GLU A 1 288 ? -24.726 13.978 22.792 1.00 67.94 288 GLU A O 1
#

InterPro domains:
  IPR009839 SseB, N-terminal domain [PF07179] (69-192)

Mean predicted aligned error: 13.08 Å

Solvent-accessible surface area (backbone atoms only — not comparable to full-atom values): 16807 Å² total; per-residue (Å²): 141,80,87,84,88,88,85,86,89,82,89,80,92,74,82,80,76,78,71,74,80,81,63,92,80,42,58,67,61,52,54,59,61,53,75,69,66,56,41,51,101,82,74,46,62,54,77,91,67,72,81,76,73,68,82,69,88,58,74,86,62,86,46,63,53,44,65,64,37,52,48,26,36,51,29,34,73,70,70,75,46,44,72,54,53,32,53,60,31,40,36,74,29,62,31,28,43,47,33,40,81,46,86,46,65,75,38,68,48,102,81,75,45,82,37,81,70,43,82,51,74,42,79,58,68,44,76,39,95,83,70,44,50,24,35,55,32,17,48,23,53,67,49,41,40,70,66,36,79,72,48,42,81,40,81,39,39,27,35,57,48,32,49,49,27,56,75,69,73,24,58,28,36,29,35,28,54,99,43,97,63,33,36,49,43,44,41,41,50,37,54,18,36,53,68,75,42,89,56,68,58,48,55,74,28,66,67,40,49,49,51,55,54,58,66,41,72,82,38,89,59,46,77,46,78,47,63,34,69,45,32,90,71,30,70,68,85,40,38,54,29,32,41,36,38,29,26,55,78,88,68,51,71,70,58,48,53,53,52,51,52,53,47,53,53,50,45,71,68,31,67,61,47,52,58,46,39,78,38,72,45,80,42,82,40,74,58,130

Organism: NCBI:txid76635

Sequence (288 aa):
MTEHTPNDPHAHGAGCDHGTPADPTGIRARIAALAGNTADSADQTWEGRTFQAHDNAYAEDDGSAPAELAEAQRRFAAGEGSAEAVIDAFRSARLLIPLVAHAGDIGVNAHGQEIDKTQELSIITVEGPDGRNVLPVFSSVAAMQTWNPKARPVPADGIRVALAAAEENTDLVVLDATTPLEFVIRRPALWAIAREEAWIPSFHDPEVFAAFVASIGTELSVLDVALSTGDPLSRLHGPELVVTLTLMQGLDRTMLDAVLQRLAQRWAQDDVIATRADSLTVRLRSSE

Nearest PDB structures (foldseek):
  7yxv-assembly1_A  TM=6.305E-01  e=1.434E-01  Acinetobacter baumannii
  4jj9-assembly1_B  TM=7.328E-01  e=5.036E-01  Bordetella bronchiseptica RB50
  1nye-assembly1_A  TM=4.528E-01  e=5.846E-02  Escherichia coli
  4lkb-assembly1_B  TM=5.036E-01  e=1.198E-01  Nostoc sp. PCC 7120 = FACHB-418
  4jcu-assembly1_A  TM=4.990E-01  e=1.096E+00  Deinococcus radiodurans R1 = ATCC 13939 = DSM 20539

pLDDT: mean 83.01, std 19.22, range [31.22, 98.5]